Protein AF-A0A2S2N506-F1 (afdb_monomer_lite)

InterPro domains:
  IPR002117 p53 tumour suppressor family [PR00386] (11-32)
  IPR002117 p53 tumour suppressor family [PR00386] (65-86)
  IPR002117 p53 tumour suppressor family [PR00386] (88-110)
  IPR002117 p53 tumour suppressor family [PR00386] (116-138)
  IPR002117 p53 tumour suppressor family [PR00386] (175-199)
  IPR002117 p53 tumour suppressor family [PTHR11447] (3-200)
  IPR008967 p53-like transcription factor, DNA-binding domain superfamily [SSF49417] (3-139)
  IPR010991 p53, tetramerisation domain [PF07710] (166-198)
  IPR011615 p53, DNA-binding domain [PF00870] (4-140)
  IPR011615 p53, DNA-binding domain [cd08367] (2-141)
  IPR012346 p53/RUNT-type transcription factor, DNA-binding domain superfamily [G3DSA:2.60.40.720] (2-145)
  IPR036674 p53-like tetramerisation domain superfamily [G3DSA:4.10.170.10] (166-200)
  IPR036674 p53-like tetramerisation domain superfamily [SSF47719] (171-198)
  IPR057064 p53, central conserved site [PS00348] (89-101)

Secondary structure (DSSP, 8-state):
-PPPPTT-EEEEEEEESSGGGTTS-----HHHHHH---TTS-TT-SEEEES-TT-EEEE-TTT--EEEEEE--PPPTT-SS---EEEE-S-TT-TTTTTT--EEEEEEEE-TTS-EEEEEEEEE---S-HHHHHHHHHHHHHHHTS--------PPPP-------------GGGPPPP----SHHHHHHHHHHHHHHHHHHSPPPPP-----PPPP---------PPP---------

Foldseek 3Di:
DDDADAFKKKKKFKAFPDPVGRLPEFWAAPVQLVVDDPPPEHSTDQKDWPPAPQKDWDQDPVSRYTMIMDTDDDDDVPDPDDDIDIDGRHACCDPRGNNVGKMKMKIFTAHPPGHTPDIDIDTDGHDPCVVVVVVVVVVCVVVVVDDDDDDDDDDDDDDDDDDDDPPDPDDPVPDDDDDDDPDDVVVVVVVVVVVVVCVVPVDDDDPPDPPDDDDDDDDDDDDDDDDDDDDDDDDDD

Structure (mmCIF, N/CA/C/O backbone):
data_AF-A0A2S2N506-F1
#
_entry.id   AF-A0A2S2N506-F1
#
loop_
_atom_site.group_PDB
_atom_site.id
_atom_site.type_symbol
_atom_site.label_atom_id
_atom_site.label_alt_id
_atom_site.label_comp_id
_atom_site.label_asym_id
_atom_site.label_entity_id
_atom_site.label_seq_id
_atom_site.pdbx_PDB_ins_code
_atom_site.Cartn_x
_atom_site.Cartn_y
_atom_site.Cartn_z
_atom_site.occupancy
_atom_site.B_iso_or_equiv
_atom_site.auth_seq_id
_atom_site.auth_comp_id
_atom_site.auth_asym_id
_atom_site.auth_atom_id
_atom_site.pdbx_PDB_model_num
ATOM 1 N N . GLY A 1 1 ? -16.279 7.721 15.990 1.00 64.31 1 GLY A N 1
ATOM 2 C CA . GLY A 1 1 ? -16.582 6.485 15.236 1.00 64.31 1 GLY A CA 1
ATOM 3 C C . GLY A 1 1 ? -16.826 5.351 16.211 1.00 64.31 1 GLY A C 1
ATOM 4 O O . GLY A 1 1 ? -16.416 5.479 17.357 1.00 64.31 1 GLY A O 1
ATOM 5 N N . VAL A 1 2 ? -17.502 4.279 15.791 1.00 83.56 2 VAL A N 1
ATOM 6 C CA . VAL A 1 2 ? -17.678 3.079 16.630 1.00 83.56 2 VAL A CA 1
ATOM 7 C C . VAL A 1 2 ? -16.341 2.324 16.686 1.00 83.56 2 VAL A C 1
ATOM 9 O O . VAL A 1 2 ? -15.767 2.089 15.620 1.00 83.56 2 VAL A O 1
ATOM 12 N N . PRO A 1 3 ? -15.810 1.984 17.876 1.00 85.56 3 PRO A N 1
ATOM 13 C CA . PRO A 1 3 ? -14.572 1.221 17.979 1.00 85.56 3 PRO A CA 1
ATOM 14 C C . PRO A 1 3 ? -14.768 -0.203 17.433 1.00 85.56 3 PRO A C 1
ATOM 16 O O . PRO A 1 3 ? -15.857 -0.767 17.575 1.00 85.56 3 PRO A O 1
ATOM 19 N N . PRO A 1 4 ? -13.741 -0.799 16.805 1.00 91.12 4 PRO A N 1
ATOM 20 C CA . PRO A 1 4 ? -13.825 -2.176 16.341 1.00 91.12 4 PRO A CA 1
ATOM 21 C C . PRO A 1 4 ? -13.963 -3.154 17.520 1.00 91.12 4 PRO A C 1
ATOM 23 O O . PRO A 1 4 ? -13.598 -2.819 18.651 1.00 91.12 4 PRO A O 1
ATOM 26 N N . PRO A 1 5 ? -14.477 -4.372 17.271 1.00 91.50 5 PRO A N 1
ATOM 27 C CA . PRO A 1 5 ? -14.603 -5.392 18.302 1.00 91.50 5 PRO A CA 1
ATOM 28 C C . PRO A 1 5 ? -13.237 -5.752 18.918 1.00 91.50 5 PRO A C 1
ATOM 30 O O . PRO A 1 5 ? -12.214 -5.689 18.224 1.00 91.50 5 PRO A O 1
ATOM 33 N N . PRO A 1 6 ? -13.203 -6.176 20.197 1.00 90.69 6 PRO A N 1
ATOM 34 C CA . PRO A 1 6 ? -11.979 -6.642 20.841 1.00 90.69 6 PRO A CA 1
ATOM 35 C C . PRO A 1 6 ? -11.300 -7.756 20.039 1.00 90.69 6 PRO A C 1
ATOM 37 O O . PRO A 1 6 ? -11.961 -8.665 19.537 1.00 90.69 6 PRO A O 1
ATOM 40 N N . GLY A 1 7 ? -9.973 -7.690 19.927 1.00 91.06 7 GLY A N 1
ATOM 41 C CA . GLY A 1 7 ? -9.192 -8.655 19.150 1.00 91.06 7 GLY A CA 1
ATOM 42 C C . GLY A 1 7 ? -9.140 -8.381 17.644 1.00 91.06 7 GLY A C 1
ATOM 43 O O . GLY A 1 7 ? -8.686 -9.247 16.898 1.00 91.06 7 GLY A O 1
ATOM 44 N N . ALA A 1 8 ? -9.579 -7.204 17.185 1.00 94.62 8 ALA A N 1
ATOM 45 C CA . ALA A 1 8 ? -9.369 -6.780 15.806 1.00 94.62 8 ALA A CA 1
ATOM 46 C C . ALA A 1 8 ? -7.870 -6.644 15.465 1.00 94.62 8 ALA A C 1
ATOM 48 O O . ALA A 1 8 ? -7.049 -6.282 16.310 1.00 94.62 8 ALA A O 1
ATOM 49 N N . LEU A 1 9 ? -7.522 -6.920 14.209 1.00 95.81 9 LEU A N 1
ATOM 50 C CA . LEU A 1 9 ? -6.166 -6.859 13.670 1.00 95.81 9 LEU A CA 1
ATOM 51 C C . LEU A 1 9 ? -6.101 -5.874 12.499 1.00 95.81 9 LEU A C 1
ATOM 53 O O . LEU A 1 9 ? -7.016 -5.796 11.682 1.00 95.81 9 LEU A O 1
ATOM 57 N N . LEU A 1 10 ? -4.991 -5.155 12.384 1.00 96.25 10 LEU A N 1
ATOM 58 C CA . LEU A 1 10 ? -4.627 -4.376 11.207 1.00 96.25 10 LEU A CA 1
ATOM 59 C C . LEU A 1 10 ? -3.609 -5.167 10.395 1.00 96.25 10 LEU A C 1
ATOM 61 O O . LEU A 1 10 ? -2.515 -5.443 10.886 1.00 96.25 10 LEU A O 1
ATOM 65 N N . ARG A 1 11 ? -3.946 -5.513 9.152 1.00 96.69 11 ARG A N 1
ATOM 66 C CA . ARG A 1 11 ? -3.062 -6.247 8.244 1.00 96.69 11 ARG A CA 1
ATOM 67 C C . ARG A 1 11 ? -2.646 -5.388 7.062 1.00 96.69 11 ARG A C 1
ATOM 69 O O . ARG A 1 11 ? -3.475 -4.727 6.443 1.00 96.69 11 ARG A O 1
ATOM 76 N N . ALA A 1 12 ? -1.365 -5.452 6.716 1.00 97.62 12 ALA A N 1
ATOM 77 C CA . ALA A 1 12 ? -0.803 -4.853 5.516 1.00 97.62 12 ALA A CA 1
ATOM 78 C C . ALA A 1 12 ? -0.350 -5.930 4.521 1.00 97.62 12 ALA A C 1
ATOM 80 O O . ALA A 1 12 ? 0.363 -6.872 4.882 1.00 97.62 12 ALA A O 1
ATOM 81 N N . VAL A 1 13 ? -0.740 -5.766 3.255 1.00 97.06 13 VAL A N 1
ATOM 82 C CA . VAL A 1 13 ? -0.360 -6.639 2.133 1.00 97.06 13 VAL A CA 1
ATOM 83 C C . VAL A 1 13 ? 0.095 -5.788 0.951 1.00 97.06 13 VAL A C 1
ATOM 85 O O . VAL A 1 13 ? -0.590 -4.840 0.572 1.00 97.06 13 VAL A O 1
ATOM 88 N N . ALA A 1 14 ? 1.222 -6.142 0.333 1.00 97.06 14 ALA A N 1
ATOM 89 C CA . ALA A 1 14 ? 1.679 -5.521 -0.910 1.00 97.06 14 ALA A CA 1
ATOM 90 C C . ALA A 1 14 ? 1.208 -6.320 -2.134 1.00 97.06 14 ALA A C 1
ATOM 92 O O . ALA A 1 14 ? 1.349 -7.544 -2.186 1.00 97.06 14 ALA A O 1
ATOM 93 N N . VAL A 1 15 ? 0.703 -5.622 -3.149 1.00 96.81 15 VAL A N 1
ATOM 94 C CA . VAL A 1 15 ? 0.332 -6.193 -4.454 1.00 96.81 15 VAL A CA 1
ATOM 95 C C . VAL A 1 15 ? 0.847 -5.307 -5.583 1.00 96.81 15 VAL A C 1
ATOM 97 O O . VAL A 1 15 ? 0.966 -4.097 -5.412 1.00 96.81 15 VAL A O 1
ATOM 100 N N . TYR A 1 16 ? 1.144 -5.866 -6.754 1.00 97.44 16 TYR A N 1
ATOM 101 C CA . TYR A 1 16 ? 1.469 -5.036 -7.915 1.00 97.44 16 TYR A CA 1
ATOM 102 C C . TYR A 1 16 ? 0.224 -4.309 -8.433 1.00 97.44 16 TYR A C 1
ATOM 104 O O . TYR A 1 16 ? -0.861 -4.881 -8.507 1.00 97.44 16 TYR A O 1
ATOM 112 N N . LYS A 1 17 ? 0.390 -3.037 -8.811 1.00 96.00 17 LYS A N 1
ATOM 113 C CA . LYS A 1 17 ? -0.702 -2.176 -9.295 1.00 96.00 17 LYS A CA 1
ATOM 114 C C . LYS A 1 17 ? -1.196 -2.580 -10.686 1.00 96.00 17 LYS A C 1
ATOM 116 O O . LYS A 1 17 ? -2.377 -2.448 -10.987 1.00 96.00 17 LYS A O 1
ATOM 121 N N . LYS A 1 18 ? -0.289 -3.028 -11.558 1.00 94.31 18 LYS A N 1
ATOM 122 C CA . LYS A 1 18 ? -0.627 -3.406 -12.936 1.00 94.31 18 LYS A CA 1
ATOM 123 C C . LYS A 1 18 ? -1.249 -4.802 -12.982 1.00 94.31 18 LYS A C 1
ATOM 125 O O . LYS A 1 18 ? -0.700 -5.728 -12.392 1.00 94.31 18 LYS A O 1
ATOM 130 N N . ALA A 1 19 ? -2.328 -4.955 -13.753 1.00 92.81 19 ALA A N 1
ATOM 131 C CA . ALA A 1 19 ? -3.069 -6.213 -13.877 1.00 92.81 19 ALA A CA 1
ATOM 132 C C . ALA A 1 19 ? -2.197 -7.392 -14.353 1.00 92.81 19 ALA A C 1
ATOM 134 O O . ALA A 1 19 ? -2.320 -8.488 -13.822 1.00 92.81 19 ALA A O 1
ATOM 135 N N . GLU A 1 20 ? -1.258 -7.142 -15.270 1.00 94.94 20 GLU A N 1
ATOM 136 C CA . GLU A 1 20 ? -0.271 -8.123 -15.762 1.00 94.94 20 GLU A CA 1
ATOM 137 C C . GLU A 1 20 ? 0.549 -8.798 -14.649 1.00 94.94 20 GLU A C 1
ATOM 139 O O . GLU A 1 20 ? 0.939 -9.949 -14.792 1.00 94.94 20 GLU A O 1
ATOM 144 N N . HIS A 1 21 ? 0.770 -8.115 -13.523 1.00 92.62 21 HIS A N 1
ATOM 145 C CA . HIS A 1 21 ? 1.607 -8.606 -12.427 1.00 92.62 21 HIS A CA 1
ATOM 146 C C . HIS A 1 21 ? 0.813 -8.883 -11.145 1.00 92.62 21 HIS A C 1
ATOM 148 O O . HIS A 1 21 ? 1.397 -9.253 -10.133 1.00 92.62 21 HIS A O 1
ATOM 154 N N . VAL A 1 22 ? -0.511 -8.692 -11.134 1.00 90.81 22 VAL A N 1
ATOM 155 C CA . VAL A 1 22 ? -1.301 -8.734 -9.889 1.00 90.81 22 VAL A CA 1
ATOM 156 C C . VAL A 1 22 ? -1.275 -10.112 -9.219 1.00 90.81 22 VAL A C 1
ATOM 158 O O . VAL A 1 22 ? -1.334 -10.204 -7.991 1.00 90.81 22 VAL A O 1
ATOM 161 N N . ALA A 1 23 ? -1.157 -11.183 -10.009 1.00 91.00 23 ALA A N 1
ATOM 162 C CA . ALA A 1 23 ? -1.055 -12.557 -9.524 1.00 91.00 23 ALA A CA 1
ATOM 163 C C . ALA A 1 23 ? 0.307 -12.859 -8.875 1.00 91.00 23 ALA A C 1
ATOM 165 O O . ALA A 1 23 ? 0.400 -13.764 -8.050 1.00 91.00 23 ALA A O 1
ATOM 166 N N . GLU A 1 24 ? 1.349 -12.093 -9.203 1.00 94.00 24 GLU A N 1
ATOM 167 C CA . GLU A 1 24 ? 2.675 -12.291 -8.633 1.00 94.00 24 GLU A CA 1
ATOM 168 C C . GLU A 1 24 ? 2.746 -11.817 -7.177 1.00 94.00 24 GLU A C 1
ATOM 170 O O . GLU A 1 24 ? 2.121 -10.831 -6.761 1.00 94.00 24 GLU A O 1
ATOM 175 N N . VAL A 1 25 ? 3.565 -12.517 -6.392 1.00 94.75 25 VAL A N 1
ATOM 176 C CA . VAL A 1 25 ? 3.850 -12.152 -5.006 1.00 94.75 25 VAL A CA 1
ATOM 177 C C . VAL A 1 25 ? 4.912 -11.057 -4.980 1.00 94.75 25 VAL A C 1
ATOM 179 O O . VAL A 1 25 ? 5.973 -11.174 -5.596 1.00 94.75 25 VAL A O 1
ATOM 182 N N . VAL A 1 26 ? 4.650 -9.992 -4.226 1.00 96.00 26 VAL A N 1
ATOM 183 C CA . VAL A 1 26 ? 5.635 -8.936 -3.991 1.00 96.00 26 VAL A CA 1
ATOM 184 C C . VAL A 1 26 ? 6.650 -9.425 -2.958 1.00 96.00 26 VAL A C 1
ATOM 186 O O . VAL A 1 26 ? 6.311 -9.634 -1.793 1.00 96.00 26 VAL A O 1
ATOM 189 N N . ARG A 1 27 ? 7.905 -9.591 -3.383 1.00 93.94 27 ARG A N 1
ATOM 190 C CA . ARG A 1 27 ? 9.018 -10.056 -2.543 1.00 93.94 27 ARG A CA 1
ATOM 191 C C . ARG A 1 27 ? 10.199 -9.093 -2.596 1.00 93.94 27 ARG A C 1
ATOM 193 O O . ARG A 1 27 ? 10.314 -8.269 -3.510 1.00 93.94 27 ARG A O 1
ATOM 200 N N . ARG A 1 28 ? 11.086 -9.198 -1.605 1.00 94.88 28 ARG A N 1
ATOM 201 C CA . ARG A 1 28 ? 12.397 -8.531 -1.646 1.00 94.88 28 ARG A CA 1
ATOM 202 C C . ARG A 1 28 ? 13.253 -9.154 -2.751 1.00 94.88 28 ARG A C 1
ATOM 204 O O . ARG A 1 28 ? 13.024 -10.285 -3.161 1.00 94.88 28 ARG A O 1
ATOM 211 N N . CYS A 1 29 ? 14.222 -8.400 -3.266 1.00 94.88 29 CYS A N 1
ATOM 212 C CA . CYS A 1 29 ? 15.171 -8.963 -4.220 1.00 94.88 29 CYS A CA 1
ATOM 213 C C . CYS A 1 29 ? 16.116 -9.963 -3.524 1.00 94.88 29 CYS A C 1
ATOM 215 O O . CYS A 1 29 ? 16.435 -9.764 -2.346 1.00 94.88 29 CYS A O 1
ATOM 217 N N . PRO A 1 30 ? 16.667 -10.952 -4.254 1.00 93.50 30 PRO A N 1
ATOM 218 C CA . PRO A 1 30 ? 17.572 -11.953 -3.683 1.00 93.50 30 PRO A CA 1
ATOM 219 C C . PRO A 1 30 ? 18.793 -11.359 -2.969 1.00 93.50 30 PRO A C 1
ATOM 221 O O . PRO A 1 30 ? 19.351 -11.965 -2.060 1.00 93.50 30 PRO A O 1
ATOM 224 N N . HIS A 1 31 ? 19.236 -10.167 -3.380 1.00 92.69 31 HIS A N 1
ATOM 225 C CA . HIS A 1 31 ? 20.346 -9.473 -2.731 1.00 92.69 31 HIS A CA 1
ATOM 226 C C . HIS A 1 31 ? 19.988 -9.010 -1.310 1.00 92.69 31 HIS A C 1
ATOM 228 O O . HIS A 1 31 ? 20.711 -9.318 -0.370 1.00 92.69 31 HIS A O 1
ATOM 234 N N . HIS A 1 32 ? 18.857 -8.321 -1.138 1.00 91.50 32 HIS A N 1
ATOM 235 C CA . HIS A 1 32 ? 18.415 -7.840 0.174 1.00 91.50 32 HIS A CA 1
ATOM 236 C C . HIS A 1 32 ? 17.863 -8.958 1.063 1.00 91.50 32 HIS A C 1
ATOM 238 O O . HIS A 1 32 ? 17.994 -8.884 2.282 1.00 91.50 32 HIS A O 1
ATOM 244 N N . GLU A 1 33 ? 17.265 -9.990 0.470 1.00 90.75 33 GLU A N 1
ATOM 245 C CA . GLU A 1 33 ? 16.780 -11.168 1.191 1.00 90.75 33 GLU A CA 1
ATOM 246 C C . GLU A 1 33 ? 17.923 -11.913 1.889 1.00 90.75 33 GLU A C 1
ATOM 248 O O . GLU A 1 33 ? 17.822 -12.223 3.070 1.00 90.75 33 GLU A O 1
ATOM 253 N N . ARG A 1 34 ? 19.059 -12.102 1.206 1.00 87.62 34 ARG A N 1
ATOM 254 C CA . ARG A 1 34 ? 20.248 -12.748 1.788 1.00 87.62 34 ARG A CA 1
ATOM 255 C C . ARG A 1 34 ? 20.985 -11.901 2.829 1.00 87.62 34 ARG A C 1
ATOM 257 O O . ARG A 1 34 ? 21.798 -12.439 3.567 1.00 87.62 34 ARG A O 1
ATOM 264 N N . CYS A 1 35 ? 20.743 -10.592 2.862 1.00 75.56 35 CYS A N 1
ATOM 265 C CA . CYS A 1 35 ? 21.530 -9.654 3.662 1.00 75.56 35 CYS A CA 1
ATOM 266 C C . CYS A 1 35 ? 20.950 -9.374 5.060 1.00 75.56 35 CYS A C 1
ATOM 268 O O . CYS A 1 35 ? 21.641 -8.759 5.864 1.00 75.56 35 CYS A O 1
ATOM 270 N N . GLY A 1 36 ? 19.698 -9.749 5.361 1.00 61.94 36 GLY A N 1
ATOM 271 C CA . GLY A 1 36 ? 19.023 -9.208 6.549 1.00 61.94 36 GLY A CA 1
ATOM 272 C C . GLY A 1 36 ? 18.053 -10.149 7.249 1.00 61.94 36 GLY A C 1
ATOM 273 O O . GLY A 1 36 ? 16.902 -10.286 6.823 1.00 61.94 36 GLY A O 1
ATOM 274 N N . THR A 1 37 ? 18.494 -10.674 8.390 1.00 59.91 37 THR A N 1
ATOM 275 C CA . THR A 1 37 ? 17.651 -11.140 9.499 1.00 59.91 37 THR A CA 1
ATOM 276 C C . THR A 1 37 ? 17.726 -10.115 10.631 1.00 59.91 37 THR A C 1
ATOM 278 O O . THR A 1 37 ? 18.493 -10.280 11.576 1.00 59.91 37 THR A O 1
ATOM 281 N N . ASP A 1 38 ? 16.950 -9.036 10.528 1.00 60.47 38 ASP A N 1
ATOM 282 C CA . ASP A 1 38 ? 16.837 -8.052 11.612 1.00 60.47 38 ASP A CA 1
ATOM 283 C C . ASP A 1 38 ? 15.620 -8.416 12.469 1.00 60.47 38 ASP A C 1
ATOM 285 O O . ASP A 1 38 ? 14.484 -8.026 12.185 1.00 60.47 38 ASP A O 1
ATOM 289 N N . GLY A 1 39 ? 15.858 -9.228 13.498 1.00 68.81 39 GLY A N 1
ATOM 290 C CA . GLY A 1 39 ? 14.852 -9.590 14.496 1.00 68.81 39 GLY A CA 1
ATOM 291 C C . GLY A 1 39 ? 13.810 -10.610 14.023 1.00 68.81 39 GLY A C 1
ATOM 292 O O . GLY A 1 39 ? 14.116 -11.547 13.291 1.00 68.81 39 GLY A O 1
ATOM 293 N N . ASN A 1 40 ? 12.566 -10.437 14.484 1.00 74.69 40 ASN A N 1
ATOM 294 C 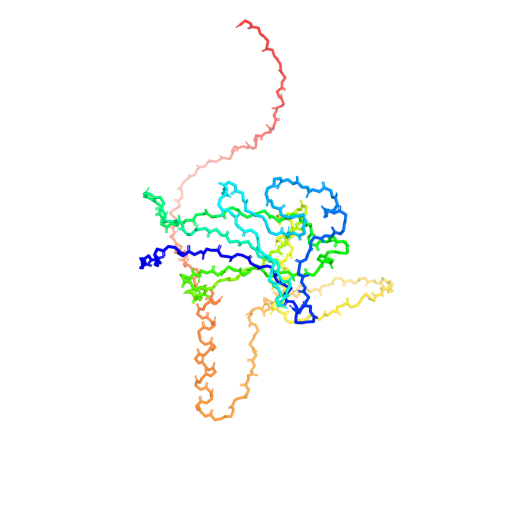CA . ASN A 1 40 ? 11.462 -11.400 14.328 1.00 74.69 40 ASN A CA 1
ATOM 295 C C . ASN A 1 40 ? 10.796 -11.390 12.932 1.00 74.69 40 ASN A C 1
ATOM 297 O O . ASN A 1 40 ? 9.843 -12.126 12.685 1.00 74.69 40 ASN A O 1
ATOM 301 N N . ALA A 1 41 ? 11.244 -10.522 12.021 1.00 85.69 41 ALA A N 1
ATOM 302 C CA . ALA A 1 41 ? 10.645 -10.361 10.700 1.00 85.69 41 ALA A CA 1
ATOM 303 C C . ALA A 1 41 ? 11.335 -11.266 9.664 1.00 85.69 41 ALA A C 1
ATOM 305 O O . ALA A 1 41 ? 12.545 -11.119 9.454 1.00 85.69 41 ALA A O 1
ATOM 306 N N . PRO A 1 42 ? 10.605 -12.138 8.941 1.00 89.62 42 PRO A N 1
ATOM 307 C CA . PRO A 1 42 ? 11.221 -13.002 7.945 1.00 89.62 42 PRO A CA 1
ATOM 308 C C . PRO A 1 42 ? 11.893 -12.193 6.828 1.00 89.62 42 PRO A C 1
ATOM 310 O O . PRO A 1 42 ? 11.405 -11.144 6.386 1.00 89.62 42 PRO A O 1
ATOM 313 N N . ALA A 1 43 ? 13.025 -12.697 6.339 1.00 90.25 43 ALA A N 1
ATOM 314 C CA . ALA A 1 43 ? 13.866 -11.991 5.377 1.00 90.25 43 ALA A CA 1
ATOM 315 C C . ALA A 1 43 ? 13.184 -11.750 4.017 1.00 90.25 43 ALA A C 1
ATOM 317 O O . ALA A 1 43 ? 13.600 -10.856 3.288 1.00 90.25 43 ALA A O 1
ATOM 318 N N . GLN A 1 44 ? 12.122 -12.483 3.685 1.00 90.94 44 GLN A N 1
ATOM 319 C CA . GLN A 1 44 ? 11.391 -12.368 2.418 1.00 90.94 44 GLN A CA 1
ATOM 320 C C . GLN A 1 44 ? 10.301 -11.275 2.403 1.00 90.94 44 GLN A C 1
ATOM 322 O O . GLN A 1 44 ? 9.843 -10.861 1.330 1.00 90.94 44 GLN A O 1
ATOM 327 N N . HIS A 1 45 ? 9.875 -10.777 3.571 1.00 94.12 45 HIS A N 1
ATOM 328 C CA . HIS A 1 45 ? 8.780 -9.806 3.677 1.00 94.12 45 HIS A CA 1
ATOM 329 C C . HIS A 1 45 ? 9.236 -8.404 3.277 1.00 94.12 45 HIS A C 1
ATOM 331 O O . HIS A 1 45 ? 10.185 -7.864 3.842 1.00 94.12 45 HIS A O 1
ATOM 337 N N . LEU A 1 46 ? 8.529 -7.786 2.324 1.00 95.44 46 LEU A N 1
ATOM 338 C CA . LEU A 1 46 ? 8.795 -6.405 1.917 1.00 95.44 46 LEU A CA 1
ATOM 339 C C . LEU A 1 46 ? 8.406 -5.397 3.005 1.00 95.44 46 LEU A C 1
ATOM 341 O O . LEU A 1 46 ? 9.162 -4.459 3.246 1.00 95.44 46 LEU A O 1
ATOM 345 N N . ILE A 1 47 ? 7.226 -5.573 3.604 1.00 95.81 47 ILE A N 1
ATOM 346 C CA . ILE A 1 47 ? 6.664 -4.668 4.609 1.00 95.81 47 ILE A CA 1
ATOM 347 C C . ILE A 1 47 ? 7.008 -5.210 5.995 1.00 95.81 47 ILE A C 1
ATOM 349 O O . ILE A 1 47 ? 6.700 -6.363 6.302 1.00 95.81 47 ILE A O 1
ATOM 353 N N . ARG A 1 48 ? 7.616 -4.366 6.825 1.00 94.56 48 ARG A N 1
ATOM 354 C CA . ARG A 1 48 ? 7.865 -4.598 8.249 1.00 94.56 48 ARG A CA 1
ATOM 355 C C . ARG A 1 48 ? 7.139 -3.559 9.086 1.00 94.56 48 ARG A C 1
ATOM 357 O O . ARG A 1 48 ? 6.831 -2.479 8.590 1.00 94.56 48 ARG A O 1
ATOM 364 N N . VAL A 1 49 ? 6.874 -3.894 10.341 1.00 94.69 49 VAL A N 1
ATOM 365 C CA . VAL A 1 49 ? 6.333 -2.954 11.327 1.00 94.69 49 VAL A CA 1
ATOM 366 C C . VAL A 1 49 ? 7.429 -2.590 12.318 1.00 94.69 49 VAL A C 1
ATOM 368 O O . VAL A 1 49 ? 8.150 -3.468 12.793 1.00 94.69 49 VAL A O 1
ATOM 371 N N . GLU A 1 50 ? 7.558 -1.299 12.602 1.00 92.12 50 GLU A N 1
ATOM 372 C CA . GLU A 1 50 ? 8.515 -0.748 13.560 1.00 92.12 50 GLU A CA 1
ATOM 373 C C . GLU A 1 50 ? 7.840 -0.445 14.898 1.00 92.12 50 GLU A C 1
ATOM 375 O O . GLU A 1 50 ? 6.687 -0.023 14.940 1.00 92.12 50 GLU A O 1
ATOM 380 N N . GLY A 1 51 ? 8.559 -0.673 16.001 1.00 87.81 51 GLY A N 1
ATOM 381 C CA . GLY A 1 51 ? 8.101 -0.296 17.340 1.00 87.81 51 GLY A CA 1
ATOM 382 C C . GLY A 1 51 ? 6.970 -1.152 17.918 1.00 87.81 51 GLY A C 1
ATOM 383 O O . GLY A 1 51 ? 6.516 -0.859 19.017 1.00 87.81 51 GLY A O 1
ATOM 384 N N . ASN A 1 52 ? 6.533 -2.218 17.234 1.00 90.00 52 ASN A N 1
ATOM 385 C CA . ASN A 1 52 ? 5.488 -3.114 17.734 1.00 90.00 52 ASN A CA 1
ATOM 386 C C . ASN A 1 52 ? 5.973 -4.582 17.807 1.00 90.00 52 ASN A C 1
ATOM 388 O O . ASN A 1 52 ? 6.061 -5.252 16.773 1.00 90.00 52 ASN A O 1
ATOM 392 N N . PRO A 1 53 ? 6.260 -5.119 19.011 1.00 88.38 53 PRO A N 1
ATOM 393 C CA . PRO A 1 53 ? 6.718 -6.499 19.180 1.00 88.38 53 PRO A CA 1
ATOM 394 C C . PRO A 1 53 ? 5.616 -7.540 18.932 1.00 88.38 53 PRO A C 1
ATOM 396 O O . PRO A 1 53 ? 5.917 -8.714 18.734 1.00 88.38 53 PRO A O 1
ATOM 399 N N . GLN A 1 54 ? 4.342 -7.135 18.915 1.00 91.75 54 GLN A N 1
ATOM 400 C CA . GLN A 1 54 ? 3.208 -8.014 18.624 1.00 91.75 54 GLN A CA 1
ATOM 401 C C . GLN A 1 54 ? 2.951 -8.174 17.118 1.00 91.75 54 GLN A C 1
ATOM 403 O O . GLN A 1 54 ? 1.965 -8.806 16.733 1.00 91.75 54 GLN A O 1
ATOM 408 N N . ALA A 1 55 ? 3.822 -7.629 16.262 1.00 94.19 55 ALA A N 1
ATOM 409 C CA . ALA A 1 55 ? 3.742 -7.812 14.821 1.00 94.19 55 ALA A CA 1
ATOM 410 C C . ALA A 1 55 ? 3.911 -9.286 14.429 1.00 94.19 55 ALA A C 1
ATOM 412 O O . ALA A 1 55 ? 4.924 -9.929 14.716 1.00 94.19 55 ALA A O 1
ATOM 413 N N . ARG A 1 56 ? 2.903 -9.812 13.732 1.00 94.12 56 ARG A N 1
ATOM 414 C CA . ARG A 1 56 ? 2.843 -11.188 13.238 1.00 94.12 56 ARG A CA 1
ATOM 415 C C . ARG A 1 56 ? 3.023 -11.187 11.731 1.00 94.12 56 ARG A C 1
ATOM 417 O O . ARG A 1 56 ? 2.193 -10.655 10.996 1.00 94.12 56 ARG A O 1
ATOM 424 N N . TYR A 1 57 ? 4.109 -11.793 11.281 1.00 94.81 57 TYR A N 1
ATOM 425 C CA . TYR A 1 57 ? 4.396 -11.997 9.868 1.00 94.81 57 TYR A CA 1
ATOM 426 C C . TYR A 1 57 ? 3.785 -13.324 9.425 1.00 94.81 57 TYR A C 1
ATOM 428 O O . TYR A 1 57 ? 3.972 -14.338 10.093 1.00 94.81 57 TYR A O 1
ATOM 436 N N . GLN A 1 58 ? 3.024 -13.308 8.333 1.00 93.31 58 GLN A N 1
ATOM 437 C CA . GLN A 1 58 ? 2.330 -14.489 7.828 1.00 93.31 58 GLN A CA 1
ATOM 438 C C . GLN A 1 58 ? 2.508 -14.627 6.320 1.00 93.31 58 GLN A C 1
ATOM 440 O O . GLN A 1 58 ? 2.265 -13.673 5.571 1.00 93.31 58 GLN A O 1
ATOM 445 N N . ASP A 1 59 ? 2.843 -15.845 5.908 1.00 93.62 59 ASP A N 1
ATOM 446 C CA . ASP A 1 59 ? 2.815 -16.298 4.526 1.00 93.62 59 ASP A CA 1
ATOM 447 C C . ASP A 1 59 ? 1.549 -17.119 4.308 1.00 93.62 59 ASP A C 1
ATOM 449 O O . ASP A 1 59 ? 1.344 -18.153 4.941 1.00 93.62 59 ASP A O 1
ATOM 453 N N . ASP A 1 60 ? 0.666 -16.641 3.438 1.00 91.88 60 ASP A N 1
ATOM 454 C CA . ASP A 1 60 ? -0.560 -17.365 3.115 1.00 91.88 60 ASP A CA 1
ATOM 455 C C . ASP A 1 60 ? -0.221 -18.652 2.349 1.00 91.88 60 ASP A C 1
ATOM 457 O O . ASP A 1 60 ? 0.423 -18.617 1.300 1.00 91.88 60 ASP A O 1
ATOM 461 N N . GLU A 1 61 ? -0.659 -19.807 2.843 1.00 89.69 61 GLU A N 1
ATOM 462 C CA . GLU A 1 61 ? -0.372 -21.094 2.210 1.00 89.69 61 GLU A CA 1
ATOM 463 C C . GLU A 1 61 ? -0.993 -21.224 0.817 1.00 89.69 61 GLU A C 1
ATOM 465 O O . GLU A 1 61 ? -0.398 -21.872 -0.049 1.00 89.69 61 GLU A O 1
ATOM 470 N N . THR A 1 62 ? -2.140 -20.579 0.590 1.00 89.50 62 THR A N 1
ATOM 471 C CA . THR A 1 62 ? -2.897 -20.659 -0.664 1.00 89.50 62 THR A CA 1
ATOM 472 C C . THR A 1 62 ? -2.393 -19.651 -1.690 1.00 89.50 62 THR A C 1
ATOM 474 O O . THR A 1 62 ? -2.038 -20.020 -2.807 1.00 89.50 62 THR A O 1
ATOM 477 N N . THR A 1 63 ? -2.301 -18.374 -1.311 1.00 89.69 63 THR A N 1
ATOM 478 C CA . THR A 1 63 ? -1.910 -17.300 -2.238 1.00 89.69 63 THR A CA 1
ATOM 479 C C . THR A 1 63 ? -0.407 -17.037 -2.270 1.00 89.69 63 THR A C 1
ATOM 481 O O . THR A 1 63 ? 0.068 -16.290 -3.127 1.00 89.69 63 THR A O 1
ATOM 484 N N . LYS A 1 64 ? 0.353 -17.615 -1.328 1.00 93.19 64 LYS A N 1
ATOM 485 C CA . LYS A 1 64 ? 1.786 -17.358 -1.101 1.00 93.19 64 LYS A CA 1
ATOM 486 C C . LYS A 1 64 ? 2.113 -15.886 -0.851 1.00 93.19 64 LYS A C 1
ATOM 488 O O . LYS A 1 64 ? 3.276 -15.495 -0.952 1.00 93.19 64 LYS A O 1
ATOM 493 N N . ARG A 1 65 ? 1.105 -15.057 -0.550 1.00 94.69 65 ARG A N 1
ATOM 494 C CA . ARG A 1 65 ? 1.284 -13.629 -0.298 1.00 94.69 65 ARG A CA 1
ATOM 495 C C . ARG A 1 65 ? 1.832 -13.408 1.098 1.00 94.69 65 ARG A C 1
ATOM 497 O O . ARG A 1 65 ? 1.380 -14.014 2.064 1.00 94.69 65 ARG A O 1
ATOM 504 N N . HIS A 1 66 ? 2.777 -12.484 1.173 1.00 95.50 66 HIS A N 1
ATOM 505 C CA . HIS A 1 66 ? 3.365 -12.060 2.428 1.00 95.50 66 HIS A CA 1
ATOM 506 C C . HIS A 1 66 ? 2.488 -10.963 3.031 1.00 95.50 66 HIS A C 1
ATOM 508 O O . HIS A 1 66 ? 2.112 -10.001 2.350 1.00 95.50 66 HIS A O 1
ATOM 514 N N . SER A 1 67 ? 2.183 -11.094 4.313 1.00 96.06 67 SER A N 1
ATOM 515 C CA . SER A 1 67 ? 1.424 -10.107 5.069 1.00 96.06 67 SER A CA 1
ATOM 516 C C . SER A 1 67 ? 2.044 -9.877 6.440 1.00 96.06 67 SER A C 1
ATOM 518 O O . SER A 1 67 ? 2.768 -10.725 6.965 1.00 96.06 67 SER A O 1
ATOM 520 N N . VAL A 1 68 ? 1.775 -8.710 7.011 1.00 96.00 68 VAL A N 1
ATOM 521 C CA . VAL A 1 68 ? 2.091 -8.407 8.407 1.00 96.00 68 VAL A CA 1
ATOM 522 C C . VAL A 1 68 ? 0.824 -7.918 9.086 1.00 96.00 68 VAL A C 1
ATOM 524 O O . VAL A 1 68 ? 0.112 -7.090 8.520 1.00 96.00 68 VAL A O 1
ATOM 527 N N . ALA A 1 69 ? 0.526 -8.461 10.260 1.00 95.62 69 ALA A N 1
ATOM 528 C CA . ALA A 1 69 ? -0.633 -8.101 11.059 1.00 95.62 69 ALA A CA 1
ATOM 529 C C . ALA A 1 69 ? -0.201 -7.614 12.443 1.00 95.62 69 ALA A C 1
ATOM 531 O O . ALA A 1 69 ? 0.669 -8.216 13.073 1.00 95.62 69 ALA A O 1
ATOM 532 N N . VAL A 1 70 ? -0.832 -6.548 12.925 1.00 95.75 70 VAL A N 1
ATOM 533 C CA . VAL A 1 70 ? -0.685 -6.049 14.296 1.00 95.75 70 VAL A CA 1
ATOM 534 C C . VAL A 1 70 ? -2.045 -5.985 14.981 1.00 95.75 70 VAL A C 1
ATOM 536 O O . VAL A 1 70 ? -3.049 -5.752 14.304 1.00 95.75 70 VAL A O 1
ATOM 539 N N . PRO A 1 71 ? -2.116 -6.187 16.304 1.00 95.12 71 PRO A N 1
ATOM 540 C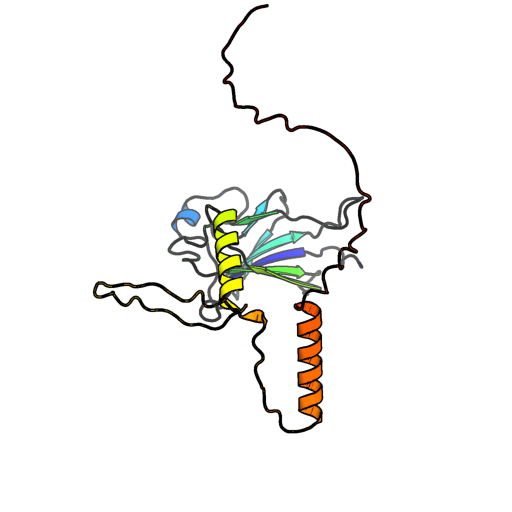 CA . PRO A 1 71 ? -3.323 -5.896 17.063 1.00 95.12 71 PRO A CA 1
ATOM 541 C C . PRO A 1 71 ? -3.768 -4.446 16.866 1.00 95.12 71 PRO A C 1
ATOM 543 O O . PRO A 1 71 ? -2.943 -3.535 16.815 1.00 95.12 71 PRO A O 1
ATOM 546 N N . TYR A 1 72 ? -5.075 -4.232 16.726 1.00 93.81 72 TYR A N 1
ATOM 547 C CA . TYR A 1 72 ? -5.634 -2.888 16.754 1.00 93.81 72 TYR A CA 1
ATOM 548 C C . TYR A 1 72 ? -5.568 -2.340 18.182 1.00 93.81 72 TYR A C 1
ATOM 550 O O . TYR A 1 72 ? -6.122 -2.937 19.107 1.00 93.81 72 TYR A O 1
ATOM 558 N N . GLU A 1 73 ? -4.952 -1.173 18.330 1.00 92.25 73 GLU A N 1
ATOM 559 C CA . GLU A 1 73 ? -4.917 -0.416 19.578 1.00 92.25 73 GLU A CA 1
ATOM 560 C C . GLU A 1 73 ? -5.772 0.852 19.425 1.00 92.25 73 GLU A C 1
ATOM 562 O O . GLU A 1 73 ? -5.661 1.546 18.406 1.00 92.25 73 GLU A O 1
ATOM 567 N N . PRO A 1 74 ? -6.662 1.164 20.386 1.00 90.50 74 PRO A N 1
ATOM 568 C CA . PRO A 1 74 ? -7.398 2.422 20.378 1.00 90.50 74 PRO A CA 1
ATOM 569 C C . PRO A 1 74 ? -6.454 3.637 20.386 1.00 90.50 74 PRO A C 1
ATOM 571 O O . PRO A 1 74 ? -5.358 3.540 20.937 1.00 90.50 74 PRO A O 1
ATOM 574 N N . PRO A 1 75 ? -6.874 4.785 19.823 1.00 92.25 75 PRO A N 1
ATOM 575 C CA . PRO A 1 75 ? -6.095 6.015 19.898 1.00 92.25 75 PRO A CA 1
ATOM 576 C C . PRO A 1 75 ? -5.786 6.403 21.346 1.00 92.25 75 PRO A C 1
ATOM 578 O O . PRO A 1 75 ? -6.622 6.230 22.238 1.00 92.25 75 PRO A O 1
ATOM 581 N N . GLU A 1 76 ? -4.601 6.966 21.566 1.00 90.38 76 GLU A N 1
ATOM 582 C CA . GLU A 1 76 ? -4.228 7.541 22.858 1.00 90.38 76 GLU A CA 1
ATOM 583 C C . GLU A 1 76 ? -5.162 8.698 23.244 1.00 90.38 76 GLU A C 1
ATOM 585 O O . GLU A 1 76 ? -5.769 9.352 22.391 1.00 90.38 76 GLU A O 1
ATOM 590 N N . VAL A 1 77 ? -5.276 8.976 24.545 1.00 91.25 77 VAL A N 1
ATOM 591 C CA . VAL A 1 77 ? -6.131 10.060 25.048 1.00 91.25 77 VAL A CA 1
ATOM 592 C C . VAL A 1 77 ? -5.679 11.395 24.451 1.00 91.25 77 VAL A C 1
ATOM 594 O O . VAL A 1 77 ? -4.535 11.804 24.618 1.00 91.25 77 VAL A O 1
ATOM 597 N N . GLY A 1 78 ? -6.594 12.084 23.767 1.00 90.75 78 GLY A N 1
ATOM 598 C CA . GLY A 1 78 ? -6.304 13.339 23.068 1.00 90.75 78 GLY A CA 1
ATOM 599 C C . GLY A 1 78 ? -5.884 13.173 21.603 1.00 90.75 78 GLY A C 1
ATOM 600 O O . GLY A 1 78 ? -5.746 14.178 20.911 1.00 90.75 78 GLY A O 1
ATOM 601 N N . SER A 1 79 ? -5.740 11.939 21.109 1.00 91.50 79 SER A N 1
ATOM 602 C CA . SER A 1 79 ? -5.583 11.637 19.685 1.00 91.50 79 SER A CA 1
ATOM 603 C C . SER A 1 79 ? -6.899 11.160 19.070 1.00 91.50 79 SER A C 1
ATOM 605 O O . SER A 1 79 ? -7.679 10.435 19.687 1.00 91.50 79 SER A O 1
ATOM 607 N N . GLU A 1 80 ? -7.131 11.526 17.812 1.00 90.88 80 GLU A N 1
ATOM 608 C CA . GLU A 1 80 ? -8.258 11.024 17.018 1.00 90.88 80 GLU A CA 1
ATOM 609 C C . GLU A 1 80 ? -7.892 9.777 16.194 1.00 90.88 80 GLU A C 1
ATOM 611 O O . GLU A 1 80 ? -8.769 9.148 15.596 1.00 90.88 80 GLU A O 1
ATOM 616 N N . CYS A 1 81 ? -6.607 9.406 16.136 1.00 90.06 81 CYS A N 1
ATOM 617 C CA . CYS A 1 81 ? -6.120 8.305 15.309 1.00 90.06 81 CYS A CA 1
ATOM 618 C C . CYS A 1 81 ? -5.020 7.469 15.980 1.00 90.06 81 CYS A C 1
ATOM 620 O O . CYS A 1 81 ? -4.248 7.946 16.814 1.00 90.06 81 CYS A O 1
ATOM 622 N N . THR A 1 82 ? -4.942 6.203 15.567 1.00 91.44 82 THR A N 1
ATOM 623 C CA . THR A 1 82 ? -3.855 5.279 15.913 1.00 91.44 82 THR A CA 1
ATOM 624 C C . THR A 1 82 ? -2.827 5.277 14.787 1.00 91.44 82 THR A C 1
ATOM 626 O O . THR A 1 82 ? -3.192 5.190 13.612 1.00 91.44 82 THR A O 1
ATOM 629 N N . THR A 1 83 ? -1.541 5.338 15.134 1.00 93.00 83 THR A N 1
ATOM 630 C CA . THR A 1 83 ? -0.442 5.335 14.161 1.00 93.00 83 THR A CA 1
ATOM 631 C C . THR A 1 83 ? 0.269 3.987 14.163 1.00 93.00 83 THR A C 1
ATOM 633 O O . THR A 1 83 ? 0.659 3.490 15.212 1.00 93.00 83 THR A O 1
ATOM 636 N N . VAL A 1 84 ? 0.477 3.413 12.977 1.00 94.62 84 VAL A N 1
ATOM 637 C CA . VAL A 1 84 ? 1.301 2.212 12.782 1.00 94.62 84 VAL A CA 1
ATOM 638 C C . VAL A 1 84 ? 2.441 2.561 11.836 1.00 94.62 84 VAL A C 1
ATOM 640 O O . VAL A 1 84 ? 2.205 3.064 10.735 1.00 94.62 84 VAL A O 1
ATOM 643 N N . LEU A 1 85 ? 3.674 2.302 12.267 1.00 95.25 85 LEU A N 1
ATOM 644 C CA . LEU A 1 85 ? 4.881 2.622 11.511 1.00 95.25 85 LEU A CA 1
ATOM 645 C C . LEU A 1 85 ? 5.282 1.435 10.633 1.00 95.25 85 LEU A C 1
ATOM 647 O O . LEU A 1 85 ? 5.564 0.346 11.133 1.00 95.25 85 LEU A O 1
ATOM 651 N N . TYR A 1 86 ? 5.307 1.650 9.318 1.00 95.88 86 TYR A N 1
ATOM 652 C CA . TYR A 1 86 ? 5.659 0.627 8.335 1.00 95.88 86 TYR A CA 1
ATOM 653 C C . TYR A 1 86 ? 6.987 0.940 7.646 1.00 95.88 86 TYR A C 1
ATOM 655 O O . TYR A 1 86 ? 7.165 2.027 7.098 1.00 95.88 86 TYR A O 1
ATOM 663 N N . ASN A 1 87 ? 7.856 -0.066 7.570 1.00 95.12 87 ASN A N 1
ATOM 664 C CA . ASN A 1 87 ? 9.141 -0.011 6.882 1.00 95.12 87 ASN A CA 1
ATOM 665 C C . ASN A 1 87 ? 9.137 -0.888 5.630 1.00 95.12 87 ASN A C 1
ATOM 667 O O . ASN A 1 87 ? 8.745 -2.055 5.669 1.00 95.12 87 ASN A O 1
ATOM 671 N N . PHE A 1 88 ? 9.602 -0.331 4.510 1.00 96.06 88 PHE A N 1
ATOM 672 C CA . PHE A 1 88 ? 9.697 -1.039 3.234 1.00 96.06 88 PHE A CA 1
ATOM 673 C C . PHE A 1 88 ? 11.150 -1.409 2.931 1.00 96.06 88 PHE A C 1
ATOM 675 O O . PHE A 1 88 ? 11.990 -0.558 2.652 1.00 96.06 88 PHE A O 1
ATOM 682 N N . MET A 1 89 ? 11.439 -2.708 2.934 1.00 94.88 89 MET A N 1
ATOM 683 C CA . MET A 1 89 ? 12.805 -3.240 3.022 1.00 94.88 89 ME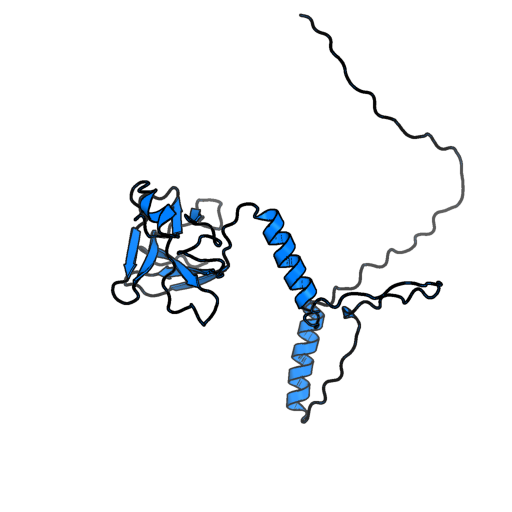T A CA 1
ATOM 684 C C . MET A 1 89 ? 13.493 -3.474 1.665 1.00 94.88 89 MET A C 1
ATOM 686 O O . MET A 1 89 ? 14.430 -4.276 1.556 1.00 94.88 89 MET A O 1
ATOM 690 N N . CYS A 1 90 ? 12.993 -2.859 0.592 1.00 95.44 90 CYS A N 1
ATOM 691 C CA . CYS A 1 90 ? 13.547 -2.988 -0.754 1.00 95.44 90 CYS A CA 1
ATOM 692 C C . CYS A 1 90 ? 13.155 -1.782 -1.613 1.00 95.44 90 CYS A C 1
ATOM 694 O O . CYS A 1 90 ? 12.008 -1.342 -1.569 1.00 95.44 90 CYS A O 1
ATOM 696 N N . ASN A 1 91 ? 14.085 -1.279 -2.430 1.00 96.75 91 ASN A N 1
ATOM 697 C CA . ASN A 1 91 ? 13.780 -0.201 -3.367 1.00 96.75 91 ASN A CA 1
ATOM 698 C C . ASN A 1 91 ? 12.853 -0.707 -4.471 1.00 96.75 91 ASN A C 1
ATOM 700 O O . ASN A 1 91 ? 13.023 -1.819 -4.979 1.00 96.75 91 ASN A O 1
ATOM 704 N N . SER A 1 92 ? 11.937 0.145 -4.932 1.00 96.06 92 SER A N 1
ATOM 705 C CA . SER A 1 92 ? 11.046 -0.188 -6.047 1.00 96.06 92 SER A CA 1
ATOM 706 C C . SER A 1 92 ? 11.824 -0.527 -7.320 1.00 96.06 92 SER A C 1
ATOM 708 O O . SER A 1 92 ? 11.326 -1.273 -8.152 1.00 96.06 92 SER A O 1
ATOM 710 N N . SER A 1 93 ? 13.059 -0.036 -7.471 1.00 96.31 93 SER A N 1
ATOM 711 C CA . SER A 1 93 ? 13.939 -0.300 -8.615 1.00 96.31 93 SER A CA 1
ATOM 712 C C . SER A 1 93 ? 14.787 -1.574 -8.518 1.00 96.31 93 SER A C 1
ATOM 714 O O . SER A 1 93 ? 15.484 -1.881 -9.484 1.00 96.31 93 SER A O 1
ATOM 716 N N . CYS A 1 94 ? 14.761 -2.313 -7.403 1.00 96.00 94 CYS A N 1
ATOM 717 C CA . CYS A 1 94 ? 15.614 -3.488 -7.225 1.00 96.00 94 CYS A CA 1
ATOM 718 C C . CYS A 1 94 ? 15.319 -4.578 -8.267 1.00 96.00 94 CYS A C 1
ATOM 720 O O . CYS A 1 94 ? 14.190 -5.064 -8.382 1.00 96.00 94 CYS A O 1
ATOM 722 N N . MET A 1 95 ? 16.363 -4.993 -8.989 1.00 95.00 95 MET A N 1
ATOM 723 C CA . MET A 1 95 ? 16.299 -6.101 -9.942 1.00 95.00 95 MET A CA 1
ATOM 724 C C . MET A 1 95 ? 16.064 -7.425 -9.206 1.00 95.00 95 MET A C 1
ATOM 726 O O . MET A 1 95 ? 16.611 -7.645 -8.126 1.00 95.00 95 MET A O 1
ATOM 730 N N . GLY A 1 96 ? 15.223 -8.292 -9.771 1.00 91.25 96 GLY A N 1
ATOM 731 C CA . GLY A 1 96 ? 14.833 -9.563 -9.146 1.00 91.25 96 GLY A CA 1
ATOM 732 C C . GLY A 1 96 ? 13.849 -9.441 -7.973 1.00 91.25 96 GLY A C 1
ATOM 733 O O . GLY A 1 96 ? 13.512 -10.453 -7.376 1.00 91.25 96 GLY A O 1
ATOM 734 N N . GLY A 1 97 ? 13.394 -8.230 -7.630 1.00 93.00 97 GLY A N 1
ATOM 735 C CA . GLY A 1 97 ? 12.294 -7.994 -6.688 1.00 93.00 97 GLY A CA 1
ATOM 736 C C . GLY A 1 97 ? 11.129 -7.287 -7.384 1.00 93.00 97 GLY A C 1
ATOM 737 O O . GLY A 1 97 ? 10.529 -7.811 -8.325 1.00 93.00 97 GLY A O 1
ATOM 738 N N . MET A 1 98 ? 10.849 -6.046 -6.972 1.00 95.75 98 MET A N 1
ATOM 739 C CA . MET A 1 98 ? 9.821 -5.214 -7.610 1.00 95.75 98 MET A CA 1
ATOM 740 C C . MET A 1 98 ? 10.167 -4.816 -9.051 1.00 95.75 98 MET A C 1
ATOM 742 O O . MET A 1 98 ? 9.264 -4.707 -9.877 1.00 95.75 98 MET A O 1
ATOM 746 N N . ASN A 1 99 ? 11.449 -4.622 -9.378 1.00 95.81 99 ASN A N 1
ATOM 747 C CA . ASN A 1 99 ? 11.932 -4.322 -10.731 1.00 95.81 99 ASN A CA 1
ATOM 748 C C . ASN A 1 99 ? 11.184 -3.167 -11.435 1.00 95.81 99 ASN A C 1
ATOM 750 O O . ASN A 1 99 ? 10.699 -3.296 -12.557 1.00 95.81 99 ASN A O 1
ATOM 754 N N . ARG A 1 100 ? 11.063 -2.024 -10.749 1.00 95.19 100 ARG A N 1
ATOM 755 C CA . ARG A 1 100 ? 10.378 -0.790 -11.188 1.00 95.19 100 ARG A CA 1
ATOM 756 C C . ARG A 1 100 ? 8.871 -0.938 -11.426 1.00 95.19 100 ARG A C 1
ATOM 758 O O . ARG A 1 100 ? 8.255 -0.02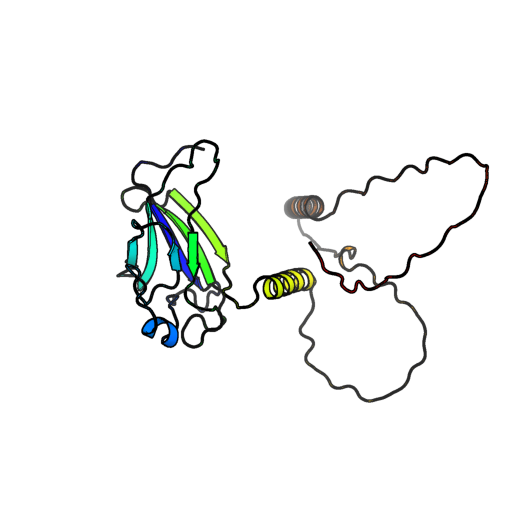9 -11.981 1.00 95.19 100 ARG A O 1
ATOM 765 N N . ARG A 1 101 ? 8.261 -2.043 -10.995 1.00 95.69 101 ARG A N 1
ATOM 766 C CA . ARG A 1 101 ? 6.810 -2.239 -11.070 1.00 95.69 101 ARG A CA 1
ATOM 767 C C . ARG A 1 101 ? 6.136 -1.536 -9.883 1.00 95.69 101 ARG A C 1
ATOM 769 O O . ARG A 1 101 ? 6.554 -1.765 -8.747 1.00 95.69 101 ARG A O 1
ATOM 776 N N . PRO A 1 102 ? 5.124 -0.681 -10.119 1.00 95.75 102 PRO A N 1
ATOM 777 C CA . PRO A 1 102 ? 4.420 0.015 -9.046 1.00 95.75 102 PRO A CA 1
ATOM 778 C C . PRO A 1 102 ? 3.626 -0.969 -8.186 1.00 95.75 102 PRO A C 1
ATOM 780 O O . PRO A 1 102 ? 3.040 -1.926 -8.706 1.00 95.75 102 PRO A O 1
ATOM 783 N N . ILE A 1 103 ? 3.584 -0.708 -6.881 1.00 97.38 103 ILE A N 1
ATOM 784 C CA . ILE A 1 103 ? 2.866 -1.522 -5.899 1.00 97.38 103 ILE A CA 1
ATOM 785 C C . ILE A 1 103 ? 1.767 -0.712 -5.213 1.00 97.38 103 ILE A C 1
ATOM 787 O O . ILE A 1 103 ? 1.873 0.500 -5.034 1.00 97.38 103 ILE A O 1
ATOM 791 N N . LEU A 1 104 ? 0.719 -1.411 -4.801 1.00 97.38 104 LEU A N 1
ATOM 792 C CA . LEU A 1 104 ? -0.287 -0.931 -3.873 1.00 97.38 104 LEU A CA 1
ATOM 793 C C . LEU A 1 104 ? -0.098 -1.653 -2.544 1.00 97.38 104 LEU A C 1
ATOM 795 O O . LEU A 1 104 ? 0.022 -2.879 -2.503 1.00 97.38 104 LEU A O 1
ATOM 799 N N . THR A 1 105 ? -0.127 -0.889 -1.463 1.00 97.62 105 THR A N 1
ATOM 800 C CA . THR A 1 105 ? -0.262 -1.424 -0.113 1.00 97.62 105 THR A CA 1
ATOM 801 C C . THR A 1 105 ? -1.736 -1.417 0.241 1.00 97.62 105 THR A C 1
ATOM 803 O O . THR A 1 105 ? -2.394 -0.379 0.186 1.00 97.62 105 THR A O 1
ATOM 806 N N . ILE A 1 106 ? -2.263 -2.587 0.575 1.00 97.38 106 ILE A N 1
ATOM 807 C CA . ILE A 1 106 ? -3.628 -2.781 1.045 1.00 97.38 106 ILE A CA 1
ATOM 808 C C . ILE A 1 106 ? -3.570 -2.928 2.560 1.00 97.38 106 ILE A C 1
ATOM 810 O O . ILE A 1 106 ? -2.895 -3.822 3.064 1.00 97.38 106 ILE A O 1
ATOM 814 N N . LEU A 1 107 ? -4.299 -2.065 3.259 1.00 97.62 107 LEU A N 1
ATOM 815 C CA . LEU A 1 107 ? -4.563 -2.164 4.684 1.00 97.62 107 LEU A CA 1
ATOM 816 C C . LEU A 1 107 ? -5.965 -2.731 4.893 1.00 97.62 107 LEU A C 1
ATOM 818 O O . LEU A 1 107 ? -6.939 -2.168 4.383 1.00 97.62 107 LEU A O 1
ATOM 822 N N . THR A 1 108 ? -6.072 -3.822 5.642 1.00 97.25 108 THR A N 1
ATOM 823 C CA . THR A 1 108 ? -7.341 -4.407 6.082 1.00 97.25 108 THR A CA 1
ATOM 824 C C . THR A 1 108 ? -7.467 -4.314 7.596 1.00 97.25 108 THR A C 1
ATOM 826 O O . THR A 1 108 ? -6.518 -4.579 8.329 1.00 97.25 108 THR A O 1
ATOM 829 N N . LEU A 1 109 ? -8.650 -3.915 8.059 1.00 96.69 109 LEU A N 1
ATOM 830 C CA . LEU A 1 109 ? -9.075 -4.084 9.442 1.00 96.69 109 LEU A CA 1
ATOM 831 C C . LEU A 1 109 ? -9.867 -5.387 9.502 1.00 96.69 109 LEU A C 1
ATOM 833 O O . LEU A 1 109 ? -10.899 -5.507 8.842 1.00 96.69 109 LEU A O 1
ATOM 837 N N . GLU A 1 110 ? -9.366 -6.356 10.250 1.00 96.56 110 GLU A N 1
ATOM 838 C CA . GLU A 1 110 ? -9.912 -7.706 10.362 1.00 96.56 110 GLU A CA 1
ATOM 839 C C . GLU A 1 110 ? -10.482 -7.910 11.766 1.00 96.56 110 GLU A C 1
ATOM 841 O O . GLU A 1 110 ? -9.831 -7.598 12.759 1.00 96.56 110 GLU A O 1
ATOM 846 N N . GLY A 1 111 ? -11.710 -8.408 11.861 1.00 93.81 111 GLY A N 1
ATOM 847 C CA . GLY A 1 111 ? -12.329 -8.812 13.116 1.00 93.81 111 GLY A CA 1
ATOM 848 C C . GLY A 1 111 ? -11.882 -10.210 13.560 1.00 93.81 111 GLY A C 1
ATOM 849 O O . GLY A 1 111 ? -11.211 -10.930 12.807 1.00 93.81 111 GLY A O 1
ATOM 850 N N . PRO A 1 112 ? -12.290 -10.637 14.767 1.00 89.50 112 PRO A N 1
ATOM 851 C CA . PRO A 1 112 ? -12.093 -12.007 15.229 1.00 89.50 112 PRO A CA 1
ATOM 852 C C . PRO A 1 112 ? -12.644 -13.014 14.208 1.00 89.50 112 PRO A C 1
ATOM 854 O O . PRO A 1 112 ? -13.767 -12.872 13.733 1.00 89.50 112 PRO A O 1
ATOM 857 N N . GLY A 1 113 ? -11.844 -14.015 13.835 1.00 84.94 113 GLY A N 1
ATOM 858 C CA . GLY A 1 113 ? -12.222 -15.006 12.817 1.00 84.94 113 GLY A CA 1
ATOM 859 C C . GLY A 1 113 ? -11.943 -14.601 11.362 1.00 84.94 113 GLY A C 1
ATOM 860 O O . GLY A 1 113 ? -12.347 -15.320 10.454 1.00 84.94 113 GLY A O 1
ATOM 861 N N . GLY A 1 114 ? -11.243 -13.486 11.116 1.00 86.12 114 GLY A N 1
ATOM 862 C CA . GLY A 1 114 ? -10.768 -13.110 9.774 1.00 86.12 114 GLY A CA 1
ATOM 863 C C . GLY A 1 114 ? -11.784 -12.354 8.913 1.00 86.12 114 GLY A C 1
ATOM 864 O O . GLY A 1 114 ? -11.569 -12.172 7.716 1.00 86.12 114 GLY A O 1
ATOM 865 N N . GLN A 1 115 ? -12.890 -11.887 9.499 1.00 93.44 115 GLN A N 1
ATOM 866 C CA . GLN A 1 115 ? -13.859 -11.044 8.797 1.00 93.44 115 GLN A CA 1
ATOM 867 C C . GLN A 1 115 ? -13.254 -9.671 8.479 1.00 93.44 115 GLN A C 1
ATOM 869 O O . GLN A 1 115 ? -12.762 -8.990 9.372 1.00 93.44 115 GLN A O 1
ATOM 874 N N . ILE A 1 116 ? -13.350 -9.207 7.233 1.00 96.00 116 ILE A N 1
ATOM 875 C CA . ILE A 1 116 ? -12.885 -7.865 6.858 1.00 96.00 116 ILE A CA 1
ATOM 876 C C . ILE A 1 116 ? -13.923 -6.822 7.295 1.00 96.00 116 ILE A C 1
ATOM 878 O O . ILE A 1 116 ? -15.022 -6.767 6.749 1.00 96.00 116 ILE A O 1
ATOM 882 N N . LEU A 1 117 ? -13.553 -5.973 8.253 1.00 95.44 117 LEU A N 1
ATOM 883 C CA . LEU A 1 117 ? -14.353 -4.849 8.756 1.00 95.44 117 LEU A CA 1
ATOM 884 C C . LEU A 1 117 ? -14.111 -3.562 7.960 1.00 95.44 117 LEU A C 1
ATOM 886 O O . LEU A 1 117 ? -14.974 -2.691 7.887 1.00 95.44 117 LEU A O 1
ATOM 890 N N . GLY A 1 118 ? -12.928 -3.425 7.361 1.00 95.62 118 GLY A N 1
ATOM 891 C CA . GLY A 1 118 ? -12.568 -2.251 6.578 1.00 95.62 118 GLY A CA 1
ATOM 892 C C . GLY A 1 118 ? -11.358 -2.496 5.692 1.00 95.62 118 GLY A C 1
ATOM 893 O O . GLY A 1 118 ? -10.521 -3.350 5.979 1.00 95.62 118 GLY A O 1
ATOM 894 N N . ARG A 1 119 ? -11.262 -1.739 4.597 1.00 97.06 119 ARG A N 1
ATOM 895 C CA . ARG A 1 119 ? -10.146 -1.826 3.655 1.00 97.06 119 ARG A CA 1
ATOM 896 C C . ARG A 1 119 ? -9.798 -0.461 3.084 1.00 97.06 119 ARG A C 1
ATOM 898 O O . ARG A 1 119 ? -10.670 0.266 2.612 1.00 97.06 119 ARG A O 1
ATOM 905 N N . ARG A 1 120 ? -8.509 -0.141 3.061 1.00 97.25 120 ARG A N 1
ATOM 906 C CA . ARG A 1 120 ? -7.951 1.010 2.345 1.00 97.25 120 ARG A CA 1
ATOM 907 C C . ARG A 1 120 ? -6.707 0.594 1.585 1.00 97.25 120 ARG A C 1
ATOM 909 O O . ARG A 1 120 ? -6.072 -0.400 1.912 1.00 97.25 120 ARG A O 1
ATOM 916 N N . CYS A 1 121 ? -6.377 1.332 0.538 1.00 96.62 121 CYS A N 1
ATOM 917 C CA . CYS A 1 121 ? -5.174 1.082 -0.236 1.00 96.62 121 CYS A CA 1
ATOM 918 C C . CYS A 1 121 ? -4.533 2.390 -0.674 1.00 96.62 121 CYS A C 1
ATOM 920 O O . CYS A 1 121 ? -5.231 3.371 -0.927 1.00 96.62 121 CYS A O 1
ATOM 922 N N . PHE A 1 122 ? -3.212 2.375 -0.785 1.00 96.88 122 PHE A N 1
ATOM 923 C CA . PHE A 1 122 ? -2.420 3.494 -1.276 1.00 96.88 122 PHE A CA 1
ATOM 924 C C . PHE A 1 122 ? -1.213 2.979 -2.061 1.00 96.88 122 PHE A C 1
ATOM 926 O O . PHE A 1 122 ? -0.763 1.848 -1.871 1.00 96.88 122 PHE A O 1
ATOM 933 N N . GLU A 1 123 ? -0.716 3.798 -2.980 1.00 96.31 123 GLU A N 1
ATOM 934 C CA . GLU A 1 123 ? 0.464 3.485 -3.783 1.00 96.31 123 GLU A CA 1
ATOM 935 C C . GLU A 1 123 ? 1.742 3.811 -3.015 1.00 96.31 123 GLU A C 1
ATOM 937 O O . GLU A 1 123 ? 1.813 4.820 -2.313 1.00 96.31 123 GLU A O 1
ATOM 942 N N . VAL A 1 124 ? 2.751 2.948 -3.149 1.00 97.12 124 VAL A N 1
ATOM 943 C CA . VAL A 1 124 ? 4.048 3.133 -2.491 1.00 97.12 124 VAL A CA 1
ATOM 944 C C . VAL A 1 124 ? 5.173 3.044 -3.506 1.00 97.12 124 VAL A C 1
ATOM 946 O O . VAL A 1 124 ? 5.269 2.093 -4.285 1.00 97.12 124 VAL A O 1
ATOM 949 N N . ARG A 1 125 ? 6.077 4.023 -3.435 1.00 96.62 125 ARG A N 1
ATOM 950 C CA . ARG A 1 125 ? 7.334 4.046 -4.174 1.00 96.62 125 ARG A CA 1
ATOM 951 C C . ARG A 1 125 ? 8.502 4.222 -3.211 1.00 96.62 125 ARG A C 1
ATOM 953 O O . ARG A 1 125 ? 8.692 5.289 -2.635 1.00 96.62 125 ARG A O 1
ATOM 960 N N . VAL A 1 126 ? 9.325 3.185 -3.096 1.00 97.50 126 VAL A N 1
ATOM 961 C CA . VAL A 1 126 ? 10.555 3.203 -2.298 1.00 97.50 126 VAL A CA 1
ATOM 962 C C . VAL A 1 126 ? 11.700 3.649 -3.198 1.00 97.50 126 VAL A C 1
ATOM 964 O O . VAL A 1 126 ? 12.072 2.949 -4.147 1.00 97.50 126 VAL A O 1
ATOM 967 N N . CYS A 1 127 ? 12.232 4.839 -2.938 1.00 96.88 127 CYS A N 1
ATOM 968 C CA . CYS A 1 127 ? 13.250 5.469 -3.770 1.00 96.88 127 CYS A CA 1
ATOM 969 C C . CYS A 1 127 ? 14.245 6.275 -2.929 1.00 96.88 127 CYS A C 1
ATOM 971 O O . CYS A 1 127 ? 13.959 6.662 -1.801 1.00 96.88 127 CYS A O 1
ATOM 973 N N . ALA A 1 128 ? 15.412 6.559 -3.509 1.00 96.94 128 ALA A N 1
ATOM 974 C CA . ALA A 1 128 ? 16.477 7.299 -2.833 1.00 96.94 128 ALA A CA 1
ATOM 975 C C . ALA A 1 128 ? 16.167 8.797 -2.647 1.00 96.94 128 ALA A C 1
ATOM 977 O O . ALA A 1 128 ? 16.737 9.441 -1.774 1.00 96.94 128 ALA A O 1
ATOM 978 N N . CYS A 1 129 ? 15.285 9.375 -3.473 1.00 97.00 129 CYS A N 1
ATOM 979 C CA . CYS A 1 129 ? 14.969 10.806 -3.442 1.00 97.00 129 CYS A CA 1
ATOM 980 C C . CYS A 1 129 ? 13.447 11.052 -3.493 1.00 97.00 129 CYS A C 1
ATOM 982 O O . CYS A 1 129 ? 12.953 11.526 -4.523 1.00 97.00 129 CYS A O 1
ATOM 984 N N . PRO A 1 130 ? 12.693 10.779 -2.407 1.00 96.88 130 PRO A N 1
ATOM 985 C CA . PRO A 1 130 ? 11.228 10.850 -2.408 1.00 96.88 130 PRO A CA 1
ATOM 986 C C . PRO A 1 130 ? 10.663 12.196 -2.871 1.00 96.88 130 PRO A C 1
ATOM 988 O O . PRO A 1 130 ? 9.735 12.234 -3.670 1.00 96.88 130 PRO A O 1
ATOM 991 N N . GLY A 1 131 ? 11.254 13.316 -2.437 1.00 97.50 131 GLY A N 1
ATOM 992 C CA . GLY A 1 131 ? 10.778 14.653 -2.812 1.00 97.50 131 GLY A CA 1
ATOM 993 C C . GLY A 1 131 ? 10.916 14.967 -4.307 1.00 97.50 131 GLY A C 1
ATOM 994 O O . GLY A 1 131 ? 10.018 15.576 -4.890 1.00 97.50 131 GLY A O 1
ATOM 995 N N . ARG A 1 132 ? 12.015 14.526 -4.937 1.00 96.81 132 ARG A N 1
ATOM 996 C CA . ARG A 1 132 ? 12.246 14.708 -6.379 1.00 96.81 132 ARG A CA 1
ATOM 997 C C . ARG A 1 132 ? 11.270 13.861 -7.185 1.00 96.81 132 ARG A C 1
ATOM 999 O O . ARG A 1 132 ? 10.606 14.388 -8.073 1.00 96.81 132 ARG A O 1
ATOM 1006 N N . ASP A 1 133 ? 11.201 12.570 -6.868 1.00 95.38 133 ASP A N 1
ATOM 1007 C CA . ASP A 1 133 ? 10.363 11.617 -7.592 1.00 95.38 133 ASP A CA 1
ATOM 1008 C C . ASP A 1 133 ? 8.877 11.995 -7.443 1.00 95.38 133 ASP A C 1
ATOM 1010 O O . ASP A 1 133 ? 8.177 12.051 -8.450 1.00 95.38 133 ASP A O 1
ATOM 1014 N N . ARG A 1 134 ? 8.428 12.407 -6.245 1.00 96.12 134 ARG A N 1
ATOM 1015 C CA . ARG A 1 134 ? 7.066 12.920 -6.017 1.00 96.12 134 ARG A CA 1
ATOM 1016 C C . ARG A 1 134 ? 6.748 14.139 -6.882 1.00 96.12 134 ARG A C 1
ATOM 1018 O O . ARG A 1 134 ? 5.723 14.147 -7.555 1.00 96.12 134 ARG A O 1
ATOM 1025 N N . ARG A 1 135 ? 7.620 15.159 -6.902 1.00 95.75 135 ARG A N 1
ATOM 1026 C CA . ARG A 1 135 ? 7.407 16.359 -7.736 1.00 95.75 135 ARG A CA 1
ATOM 1027 C C . ARG A 1 135 ? 7.293 15.983 -9.215 1.00 95.75 135 ARG A C 1
ATOM 1029 O O . ARG A 1 135 ? 6.406 16.485 -9.895 1.00 95.75 135 ARG A O 1
ATOM 1036 N N . HIS A 1 136 ? 8.172 15.106 -9.696 1.00 94.38 136 HIS A N 1
ATOM 1037 C CA . HIS A 1 136 ? 8.160 14.661 -11.087 1.00 94.38 136 HIS A CA 1
ATOM 1038 C C . HIS A 1 136 ? 6.891 13.864 -11.430 1.00 94.38 136 HIS A C 1
ATOM 1040 O O . HIS A 1 136 ? 6.297 14.075 -12.486 1.00 94.38 136 HIS A O 1
ATOM 1046 N N . GLU A 1 137 ? 6.457 12.952 -10.558 1.00 91.94 137 GLU A N 1
ATOM 1047 C CA . GLU A 1 137 ? 5.241 12.154 -10.757 1.00 91.94 137 GLU A CA 1
ATOM 1048 C C . GLU A 1 137 ? 3.976 13.023 -10.727 1.00 91.94 137 GLU A C 1
ATOM 1050 O O . GLU A 1 137 ? 3.140 12.891 -11.618 1.00 91.94 137 GLU A O 1
ATOM 1055 N N . GLU A 1 138 ? 3.860 13.962 -9.784 1.00 93.94 138 GLU A N 1
ATOM 1056 C CA . GLU A 1 138 ? 2.748 14.923 -9.728 1.00 93.94 138 GLU A CA 1
ATOM 1057 C C . GLU A 1 138 ? 2.722 15.845 -10.959 1.00 93.94 138 GLU A C 1
ATOM 1059 O O . GLU A 1 138 ? 1.658 16.098 -11.520 1.00 93.94 138 GLU A O 1
ATOM 1064 N N . GLU A 1 139 ? 3.879 16.328 -11.425 1.00 94.25 139 GLU A N 1
ATOM 1065 C CA . GLU A 1 139 ? 3.976 17.142 -12.644 1.00 94.25 139 GLU A CA 1
ATOM 1066 C C . GLU A 1 139 ? 3.597 16.339 -13.895 1.00 94.25 139 GLU A C 1
ATOM 1068 O O . GLU A 1 139 ? 2.880 16.841 -14.760 1.00 94.25 139 GLU A O 1
ATOM 1073 N N . THR A 1 140 ? 4.027 15.078 -13.972 1.00 91.81 140 THR A N 1
ATOM 1074 C CA . THR A 1 140 ? 3.658 14.169 -15.066 1.00 91.81 140 THR A CA 1
ATOM 1075 C C . THR A 1 140 ? 2.154 13.901 -15.068 1.00 91.81 140 THR A C 1
ATOM 1077 O O . THR A 1 140 ? 1.545 13.905 -16.132 1.00 91.81 140 THR A O 1
ATOM 1080 N N . GLN A 1 141 ? 1.535 13.722 -13.897 1.00 87.50 141 GLN A N 1
ATOM 1081 C CA . GLN A 1 141 ? 0.084 13.545 -13.780 1.00 87.50 141 GLN A CA 1
ATOM 1082 C C . GLN A 1 141 ? -0.685 14.804 -14.194 1.00 87.50 141 GLN A C 1
ATOM 1084 O O . GLN A 1 141 ? -1.668 14.696 -14.920 1.00 87.50 141 GLN A O 1
ATOM 1089 N N . ARG A 1 142 ? -0.210 15.997 -13.806 1.00 86.06 142 ARG A N 1
ATOM 1090 C CA . ARG A 1 142 ? -0.809 17.275 -14.231 1.00 86.06 142 ARG A CA 1
ATOM 1091 C C . ARG A 1 142 ? -0.724 17.472 -15.742 1.00 86.06 142 ARG A C 1
ATOM 1093 O O . ARG A 1 142 ? -1.704 17.858 -16.360 1.00 86.06 142 ARG A O 1
ATOM 1100 N N . LYS A 1 143 ? 0.429 17.172 -16.347 1.00 83.19 143 LYS A N 1
ATOM 1101 C CA . LYS A 1 143 ? 0.634 17.308 -17.799 1.00 83.19 143 LYS A CA 1
ATOM 1102 C C . LYS A 1 143 ? -0.066 16.215 -18.607 1.00 83.19 143 LYS A C 1
ATOM 1104 O O . LYS A 1 143 ? -0.470 16.470 -19.730 1.00 83.19 143 LYS A O 1
ATOM 1109 N N . GLY A 1 144 ? -0.212 15.017 -18.044 1.00 58.69 144 GLY A N 1
ATOM 1110 C CA . GLY A 1 144 ? -0.884 13.878 -18.673 1.00 58.69 144 GLY A CA 1
ATOM 1111 C C . GLY A 1 144 ? -2.412 13.888 -18.560 1.00 58.69 144 GLY A C 1
ATOM 1112 O O . GLY A 1 144 ? -3.049 13.020 -19.149 1.00 58.69 144 GLY A O 1
ATOM 1113 N N . GLY A 1 145 ? -2.995 14.840 -17.818 1.00 51.88 145 GLY A N 1
ATOM 1114 C CA . GLY A 1 145 ? -4.437 15.116 -17.825 1.00 51.88 145 GLY A CA 1
ATOM 1115 C C . GLY A 1 145 ? -4.908 15.864 -19.079 1.00 51.88 145 GLY A C 1
ATOM 1116 O O . GLY A 1 145 ? -6.088 15.806 -19.408 1.00 51.88 145 GLY A O 1
ATOM 1117 N N . GLY A 1 146 ? -3.984 16.499 -19.808 1.00 41.06 146 GLY A N 1
ATOM 1118 C CA . GLY A 1 146 ? -4.203 17.021 -21.154 1.00 41.06 146 GLY A CA 1
ATOM 1119 C C . GLY A 1 146 ? -3.707 16.016 -22.191 1.00 41.06 146 GLY A C 1
ATOM 1120 O O . GLY A 1 146 ? -2.591 15.504 -22.102 1.00 41.06 146 GLY A O 1
ATOM 1121 N N . ALA A 1 147 ? -4.542 15.693 -23.172 1.00 45.75 147 ALA A N 1
ATOM 1122 C CA . ALA A 1 147 ? -4.191 14.789 -24.258 1.00 45.75 147 ALA A CA 1
ATOM 1123 C C . ALA A 1 147 ? -2.907 15.220 -25.006 1.00 45.75 147 ALA A C 1
ATOM 1125 O O . ALA A 1 147 ? -2.709 16.393 -25.307 1.00 45.75 147 ALA A O 1
ATOM 1126 N N . GLY A 1 148 ? -2.075 14.240 -25.380 1.00 39.19 148 GLY A N 1
ATOM 1127 C CA . GLY A 1 148 ? -0.944 14.401 -26.305 1.00 39.19 148 GLY A CA 1
ATOM 1128 C C . GLY A 1 148 ? 0.308 13.696 -25.784 1.00 39.19 148 GLY A C 1
ATOM 1129 O O . GLY A 1 148 ? 1.053 14.226 -24.975 1.00 39.19 148 GLY A O 1
ATOM 1130 N N . GLY A 1 149 ? 0.561 12.440 -26.140 1.00 36.66 149 GLY A N 1
ATOM 1131 C CA . GLY A 1 149 ? 0.979 12.091 -27.494 1.00 36.66 149 GLY A CA 1
ATOM 1132 C C . GLY A 1 149 ? 2.506 12.003 -27.511 1.00 36.66 149 GLY A C 1
ATOM 1133 O O . GLY A 1 149 ? 3.199 13.012 -27.451 1.00 36.66 149 GLY A O 1
ATOM 1134 N N . GLY A 1 150 ? 3.037 10.779 -27.537 1.00 45.31 150 GLY A N 1
ATOM 1135 C CA . GLY A 1 150 ? 4.474 10.537 -27.562 1.00 45.31 150 GLY A CA 1
ATOM 1136 C C . GLY A 1 150 ? 5.139 11.204 -28.764 1.00 45.31 150 GLY A C 1
ATOM 1137 O O . GLY A 1 150 ? 5.031 10.716 -29.887 1.00 45.31 150 GLY A O 1
ATOM 1138 N N . ALA A 1 151 ? 5.885 12.280 -28.524 1.00 38.62 151 ALA A N 1
ATOM 1139 C CA . ALA A 1 151 ? 6.821 12.812 -29.498 1.00 38.62 151 ALA A CA 1
ATOM 1140 C C . ALA A 1 151 ? 8.067 11.919 -29.501 1.00 38.62 151 ALA A C 1
ATOM 1142 O O . ALA A 1 151 ? 8.996 12.069 -28.702 1.00 38.62 151 ALA A O 1
ATOM 1143 N N . LYS A 1 152 ? 8.058 10.933 -30.402 1.00 42.62 152 LYS A N 1
ATOM 1144 C CA . LYS A 1 152 ? 9.273 10.258 -30.851 1.00 42.62 152 LYS A CA 1
ATOM 1145 C C . LYS A 1 152 ? 10.257 11.324 -31.341 1.00 42.62 152 LYS A C 1
ATOM 1147 O O . LYS A 1 152 ? 9.877 12.236 -32.068 1.00 42.62 152 LYS A O 1
ATOM 1152 N N . ARG A 1 153 ? 11.519 11.190 -30.930 1.00 43.12 153 ARG A N 1
ATOM 1153 C CA . ARG A 1 153 ? 12.647 11.997 -31.408 1.00 43.12 153 ARG A CA 1
ATOM 1154 C C . ARG A 1 153 ? 12.669 11.987 -32.938 1.00 43.12 153 ARG A C 1
ATOM 1156 O O . ARG A 1 153 ? 12.864 10.927 -33.524 1.00 43.12 153 ARG A O 1
ATOM 1163 N N . ALA A 1 154 ? 12.525 13.153 -33.551 1.00 34.00 154 ALA A N 1
ATOM 1164 C CA . ALA A 1 154 ? 12.941 13.401 -34.924 1.00 34.00 154 ALA A CA 1
ATOM 1165 C C . ALA A 1 154 ? 14.021 14.494 -34.892 1.00 34.00 154 ALA A C 1
ATOM 1167 O O . ALA A 1 154 ? 13.867 15.507 -34.212 1.00 34.00 154 ALA A O 1
ATOM 1168 N N . LEU A 1 155 ? 15.147 14.215 -35.549 1.00 37.53 155 LEU A N 1
ATOM 1169 C CA . LEU A 1 155 ? 16.316 15.091 -35.687 1.00 37.53 155 LEU A CA 1
ATOM 1170 C C . LEU A 1 155 ? 15.968 16.346 -36.520 1.00 37.53 155 LEU A C 1
ATOM 1172 O O . LEU A 1 155 ? 15.174 16.219 -37.453 1.00 37.53 155 LEU A O 1
ATOM 1176 N N . PRO A 1 156 ? 16.563 17.526 -36.256 1.00 34.78 156 PRO A N 1
ATOM 1177 C CA . PRO A 1 156 ? 16.347 18.717 -37.080 1.00 34.78 156 PRO A CA 1
ATOM 1178 C C . PRO A 1 156 ? 17.377 18.830 -38.227 1.00 34.78 156 PRO A C 1
ATOM 1180 O O . PRO A 1 156 ? 18.551 18.526 -38.002 1.00 34.78 156 PRO A O 1
ATOM 1183 N N . PRO A 1 157 ? 17.006 19.324 -39.427 1.00 37.22 157 PRO A N 1
ATOM 1184 C CA . PRO A 1 157 ? 17.937 19.983 -40.340 1.00 37.22 157 PRO A CA 1
ATOM 1185 C C . PRO A 1 157 ? 17.961 21.514 -40.100 1.00 37.22 157 PRO A C 1
ATOM 1187 O O . PRO A 1 157 ? 17.106 22.033 -39.375 1.00 37.22 157 PRO A O 1
ATOM 1190 N N . PRO A 1 158 ? 18.969 22.238 -40.628 1.00 38.50 158 PRO A N 1
ATOM 1191 C CA . PRO A 1 158 ? 19.402 23.518 -40.070 1.00 38.50 158 PRO A CA 1
ATOM 1192 C C . PRO A 1 158 ? 18.749 24.763 -40.696 1.00 38.50 158 PRO A C 1
ATOM 1194 O O . PRO A 1 158 ? 18.379 24.757 -41.862 1.00 38.50 158 PRO A O 1
ATOM 1197 N N . ALA A 1 159 ? 18.742 25.817 -39.866 1.00 39.28 159 ALA A N 1
ATOM 1198 C CA . ALA A 1 159 ? 18.783 27.263 -40.135 1.00 39.28 159 ALA A CA 1
ATOM 1199 C C . ALA A 1 159 ? 17.713 27.901 -41.049 1.00 39.28 159 ALA A C 1
ATOM 1201 O O . ALA A 1 159 ? 17.667 27.664 -42.245 1.00 39.28 159 ALA A O 1
ATOM 1202 N N . GLU A 1 160 ? 16.898 28.800 -40.486 1.00 33.09 160 GLU A N 1
ATOM 1203 C CA . GLU A 1 160 ? 17.055 30.270 -40.545 1.00 33.09 160 GLU A CA 1
ATOM 1204 C C . GLU A 1 160 ? 15.791 30.935 -39.956 1.00 33.09 160 GLU A C 1
ATOM 1206 O O . GLU A 1 160 ? 14.665 30.505 -40.202 1.00 33.09 160 GLU A O 1
ATOM 1211 N N . ALA A 1 161 ? 15.974 31.953 -39.111 1.00 36.19 161 ALA A N 1
ATOM 1212 C CA . ALA A 1 161 ? 14.888 32.783 -38.584 1.00 36.19 161 ALA A CA 1
ATOM 1213 C C . ALA A 1 161 ? 14.587 33.932 -39.568 1.00 36.19 161 ALA A C 1
ATOM 1215 O O . ALA A 1 161 ? 15.487 34.362 -40.288 1.00 36.19 161 ALA A O 1
ATOM 1216 N N . PRO A 1 162 ? 13.366 34.495 -39.554 1.00 41.75 162 PRO A N 1
ATOM 1217 C CA . PRO A 1 162 ? 13.196 35.669 -38.704 1.00 41.75 162 PRO A CA 1
ATOM 1218 C C . PRO A 1 162 ? 11.880 35.705 -37.916 1.00 41.75 162 PRO A C 1
ATOM 1220 O O . PRO A 1 162 ? 10.927 34.959 -38.132 1.00 41.75 162 PRO A O 1
ATOM 1223 N N . GLU A 1 163 ? 11.898 36.600 -36.938 1.00 42.78 163 GLU A N 1
ATOM 1224 C CA . GLU A 1 163 ? 10.880 36.874 -35.939 1.00 42.78 163 GLU A CA 1
ATOM 1225 C C . GLU A 1 163 ? 9.522 37.293 -36.521 1.00 42.78 163 GLU A C 1
ATOM 1227 O O . GLU A 1 163 ? 9.442 38.085 -37.455 1.00 42.78 163 GLU A O 1
ATOM 1232 N N . SER A 1 164 ? 8.442 36.849 -35.874 1.00 36.44 164 SER A N 1
ATOM 1233 C CA . SER A 1 164 ? 7.367 37.697 -35.327 1.00 36.44 164 SER A CA 1
ATOM 1234 C C . SER A 1 164 ? 6.045 36.935 -35.280 1.00 36.44 164 SER A C 1
ATOM 1236 O O . SER A 1 164 ? 5.441 36.596 -36.290 1.00 36.44 164 SER A O 1
ATOM 1238 N N . SER A 1 165 ? 5.595 36.665 -34.057 1.00 36.97 165 SER A N 1
ATOM 1239 C CA . SER A 1 165 ? 4.201 36.736 -33.599 1.00 36.97 165 SER A CA 1
ATOM 1240 C C . SER A 1 165 ? 4.119 35.933 -32.314 1.00 36.97 165 SER A C 1
ATOM 1242 O O . SER A 1 165 ? 4.142 34.704 -32.318 1.00 36.97 165 SER A O 1
ATOM 1244 N N . LYS A 1 166 ? 4.036 36.644 -31.189 1.00 41.41 166 LYS A N 1
ATOM 1245 C CA . LYS A 1 166 ? 3.677 36.065 -29.897 1.00 41.41 166 LYS A CA 1
ATOM 1246 C C . LYS A 1 166 ? 2.280 35.452 -30.039 1.00 41.41 166 LYS A C 1
ATOM 1248 O O . LYS A 1 166 ? 1.285 36.138 -29.815 1.00 41.41 166 LYS A O 1
ATOM 1253 N N . LYS A 1 167 ? 2.188 34.174 -30.423 1.00 38.44 167 LYS A N 1
ATOM 1254 C CA . LYS A 1 167 ? 0.978 33.387 -30.192 1.00 38.44 167 LYS A CA 1
ATOM 1255 C C . LYS A 1 167 ? 0.815 33.328 -28.682 1.00 38.44 167 LYS A C 1
ATOM 1257 O O . LYS A 1 167 ? 1.591 32.679 -27.985 1.00 38.44 167 LYS A O 1
ATOM 1262 N N . ARG A 1 168 ? -0.150 34.103 -28.190 1.00 40.84 168 ARG A N 1
ATOM 1263 C CA . ARG A 1 168 ? -0.730 33.955 -26.859 1.00 40.84 168 ARG A CA 1
ATOM 1264 C C . ARG A 1 168 ? -0.971 32.457 -26.679 1.00 40.84 168 ARG A C 1
ATOM 1266 O O . ARG A 1 168 ? -1.745 31.884 -27.441 1.00 40.84 168 ARG A O 1
ATOM 1273 N N . VAL A 1 169 ? -0.245 31.832 -25.757 1.00 43.69 169 VAL A N 1
ATOM 1274 C CA . VAL A 1 169 ? -0.564 30.485 -25.289 1.00 43.69 169 VAL A CA 1
ATOM 1275 C C . VAL A 1 169 ? -1.966 30.620 -24.704 1.00 43.69 169 VAL A C 1
ATOM 1277 O O . VAL A 1 169 ? -2.127 31.268 -23.672 1.00 43.69 169 VAL A O 1
ATOM 1280 N N . GLN A 1 170 ? -2.984 30.187 -25.453 1.00 50.25 170 GLN A N 1
ATOM 1281 C CA . GLN A 1 170 ? -4.306 29.992 -24.874 1.00 50.25 170 GLN A CA 1
ATOM 1282 C C . GLN A 1 170 ? -4.135 28.874 -23.859 1.00 50.25 170 GLN A C 1
ATOM 1284 O O . GLN A 1 170 ? -3.487 27.866 -24.152 1.00 50.25 170 GLN A O 1
ATOM 1289 N N . ASP A 1 171 ? -4.598 29.141 -22.647 1.00 47.06 171 ASP A N 1
ATOM 1290 C CA . ASP A 1 171 ? -4.632 28.152 -21.590 1.00 47.06 171 ASP A CA 1
ATOM 1291 C C . ASP A 1 171 ? -5.439 26.950 -22.115 1.00 47.06 171 ASP A C 1
ATOM 1293 O O . ASP A 1 171 ? -6.587 27.145 -22.524 1.00 47.06 171 ASP A O 1
ATOM 1297 N N . PRO A 1 172 ? -4.850 25.744 -22.217 1.00 59.06 172 PRO A N 1
ATOM 1298 C CA . PRO A 1 172 ? -5.552 24.576 -22.744 1.00 59.06 172 PRO A CA 1
ATOM 1299 C C . PRO A 1 172 ? -6.787 24.198 -21.909 1.00 59.06 172 PRO A C 1
ATOM 1301 O O . PRO A 1 172 ? -7.624 23.446 -22.401 1.00 59.06 172 PRO A O 1
ATOM 1304 N N . ASP A 1 173 ? -6.932 24.740 -20.693 1.00 62.31 173 ASP A N 1
ATOM 1305 C CA . ASP A 1 173 ? -8.080 24.494 -19.815 1.00 62.31 173 ASP A CA 1
ATOM 1306 C C . ASP A 1 173 ? -9.338 25.319 -20.180 1.00 62.31 173 ASP A C 1
ATOM 1308 O O . ASP A 1 173 ? -10.406 25.075 -19.621 1.00 62.31 173 ASP A O 1
ATOM 1312 N N . GLU A 1 174 ? -9.265 26.270 -21.125 1.00 73.62 174 GLU A N 1
ATOM 1313 C CA . GLU A 1 174 ? -10.431 27.064 -21.583 1.00 73.62 174 GLU A CA 1
ATOM 1314 C C . GLU A 1 174 ? -11.041 26.571 -22.916 1.00 73.62 174 GLU A C 1
ATOM 1316 O O . GLU A 1 174 ? -11.996 27.167 -23.428 1.00 73.62 174 GLU A O 1
ATOM 1321 N N . GLU A 1 175 ? -10.516 25.493 -23.510 1.00 88.19 175 GLU A N 1
ATOM 1322 C CA . GLU A 1 175 ? -11.018 24.958 -24.781 1.00 88.19 175 GLU A CA 1
ATOM 1323 C C . GLU A 1 175 ? -12.347 24.199 -24.593 1.00 88.19 175 GLU A C 1
ATOM 1325 O O . GLU A 1 175 ? -12.442 23.226 -23.844 1.00 88.19 175 GLU A O 1
ATOM 1330 N N . ILE A 1 176 ? -13.397 24.635 -25.299 1.00 87.19 176 ILE A N 1
ATOM 1331 C CA . ILE A 1 176 ? -14.726 24.009 -25.237 1.00 87.19 176 ILE A CA 1
ATOM 1332 C C . ILE A 1 176 ? -14.839 22.917 -26.303 1.00 87.19 176 ILE A C 1
ATOM 1334 O O . ILE A 1 176 ? -14.789 23.194 -27.504 1.00 87.19 176 ILE A O 1
ATOM 1338 N N . PHE A 1 177 ? -15.103 21.687 -25.864 1.00 90.81 177 PHE A N 1
ATOM 1339 C CA . PHE A 1 177 ? -15.374 20.544 -26.736 1.00 90.81 177 PHE A CA 1
ATOM 1340 C C . PHE A 1 177 ? -16.878 20.234 -26.794 1.00 90.81 177 PHE A C 1
ATOM 1342 O O . PHE A 1 177 ? -17.564 20.214 -25.773 1.00 90.81 177 PHE A O 1
ATOM 1349 N N . TYR A 1 178 ? -17.403 19.950 -27.991 1.00 92.50 178 TYR A N 1
ATOM 1350 C CA . TYR A 1 178 ? -18.817 19.610 -28.189 1.00 92.50 178 TYR A CA 1
ATOM 1351 C C . TYR A 1 178 ? -19.028 18.092 -28.224 1.00 92.50 178 TYR A C 1
ATOM 1353 O O . TYR A 1 178 ? -18.437 17.397 -29.050 1.00 92.50 178 TYR A O 1
ATOM 1361 N N . LEU A 1 179 ? -19.932 17.584 -27.378 1.00 94.06 179 LEU A N 1
ATOM 1362 C CA . LEU A 1 179 ? -20.335 16.175 -27.345 1.00 94.06 179 LEU A CA 1
ATOM 1363 C C . LEU A 1 179 ? -21.805 16.024 -27.788 1.00 94.06 179 LEU A C 1
ATOM 1365 O O . LEU A 1 179 ? -22.707 16.395 -27.033 1.00 94.06 179 LEU A O 1
ATOM 1369 N N . PRO A 1 180 ? -22.097 15.476 -28.983 1.00 93.69 180 PRO A N 1
ATOM 1370 C CA . PRO A 1 180 ? -23.473 15.238 -29.408 1.00 93.69 180 PRO A CA 1
ATOM 1371 C C . PRO A 1 180 ? -24.093 14.070 -28.626 1.00 93.69 180 PRO A C 1
ATOM 1373 O O . PRO A 1 180 ? -23.621 12.936 -28.689 1.00 93.69 180 PRO A O 1
ATOM 1376 N N . VAL A 1 181 ? -25.196 14.331 -27.916 1.00 95.81 181 VAL A N 1
ATOM 1377 C CA . VAL A 1 181 ? -25.914 13.328 -27.111 1.00 95.81 181 VAL A CA 1
ATOM 1378 C C . VAL A 1 181 ? -27.328 13.127 -27.650 1.00 95.81 181 VAL A C 1
ATOM 1380 O O . VAL A 1 181 ? -28.113 14.067 -27.753 1.00 95.81 181 VAL A O 1
ATOM 1383 N N . ARG A 1 182 ? -27.691 11.876 -27.964 1.00 95.44 182 ARG A N 1
ATOM 1384 C CA . ARG A 1 182 ? -29.053 11.515 -28.383 1.00 95.44 182 ARG A CA 1
ATOM 1385 C C . ARG A 1 182 ? -29.922 11.158 -27.175 1.00 95.44 182 ARG A C 1
ATOM 1387 O O . ARG A 1 182 ? -29.607 10.223 -26.440 1.00 95.44 182 ARG A O 1
ATOM 1394 N N . GLY A 1 183 ? -31.072 11.821 -27.059 1.00 96.00 183 GLY A N 1
ATOM 1395 C CA . GLY A 1 183 ? -32.098 11.535 -26.053 1.00 96.00 183 GLY A CA 1
ATOM 1396 C C . GLY A 1 183 ? -31.962 12.391 -24.791 1.00 96.00 183 GLY A C 1
ATOM 1397 O O . GLY A 1 183 ? -30.886 12.501 -24.206 1.00 96.00 183 GLY A O 1
ATOM 1398 N N . ARG A 1 184 ? -33.086 12.974 -24.357 1.00 93.81 184 ARG A N 1
ATOM 1399 C CA . ARG A 1 184 ? -33.140 13.992 -23.295 1.00 93.81 184 ARG A CA 1
ATOM 1400 C C . ARG A 1 184 ? -32.632 13.498 -21.939 1.00 93.81 184 ARG A C 1
ATOM 1402 O O . ARG A 1 184 ? -31.827 14.174 -21.318 1.00 93.81 184 ARG A O 1
ATOM 1409 N N . GLN A 1 185 ? -33.015 12.289 -21.531 1.00 94.75 185 GLN A N 1
ATOM 1410 C CA . GLN A 1 185 ? -32.580 11.716 -20.252 1.00 94.75 185 GLN A CA 1
ATOM 1411 C C . GLN A 1 185 ? -31.055 11.514 -20.187 1.00 94.75 185 GLN A C 1
ATOM 1413 O O . GLN A 1 185 ? -30.437 11.753 -19.156 1.00 94.75 185 GLN A O 1
ATOM 1418 N N . ARG A 1 186 ? -30.421 11.117 -21.301 1.00 94.25 186 ARG A N 1
ATOM 1419 C CA . ARG A 1 186 ? -28.957 10.966 -21.368 1.00 94.25 186 ARG A CA 1
ATOM 1420 C C . ARG A 1 186 ? -28.265 12.317 -21.297 1.00 94.25 186 ARG A C 1
ATOM 1422 O O . ARG A 1 186 ? -27.281 12.446 -20.581 1.00 94.25 186 ARG A O 1
ATOM 1429 N N . PHE A 1 187 ? -28.802 13.311 -22.004 1.00 96.69 187 PHE A N 1
ATOM 1430 C CA . PHE A 1 187 ? -28.308 14.682 -21.932 1.00 96.69 187 PHE A CA 1
ATOM 1431 C C . PHE A 1 187 ? -28.358 15.222 -20.498 1.00 96.69 187 PHE A C 1
ATOM 1433 O O . PHE A 1 187 ? -27.359 15.751 -20.029 1.00 96.69 187 PHE A O 1
ATOM 1440 N N . GLU A 1 188 ? -29.467 15.031 -19.780 1.00 96.06 188 GLU A N 1
ATOM 1441 C CA . GLU A 1 188 ? -29.603 15.485 -18.390 1.00 96.06 188 GLU A CA 1
ATOM 1442 C C . GLU A 1 188 ? -28.575 14.818 -17.457 1.00 96.06 188 GLU A C 1
ATOM 1444 O O . GLU A 1 188 ? -27.969 15.507 -16.637 1.00 96.06 188 GLU A O 1
ATOM 1449 N N . MET A 1 189 ? -28.288 13.521 -17.636 1.00 95.44 189 MET A N 1
ATOM 1450 C CA . MET A 1 189 ? -27.222 12.839 -16.885 1.00 95.44 189 MET A CA 1
ATOM 1451 C C . MET A 1 189 ? -25.829 13.410 -17.189 1.00 95.44 189 MET A C 1
ATOM 1453 O O . MET A 1 189 ? -25.084 13.723 -16.263 1.00 95.44 189 MET A O 1
ATOM 1457 N N . PHE A 1 190 ? -25.469 13.564 -18.469 1.00 96.00 190 PHE A N 1
ATOM 1458 C CA . PHE A 1 190 ? -24.161 14.113 -18.852 1.00 96.00 190 PHE A CA 1
ATOM 1459 C C . PHE A 1 190 ? -23.999 15.570 -18.416 1.00 96.00 190 PHE A C 1
ATOM 1461 O O . PHE A 1 190 ? -22.921 15.945 -17.963 1.00 96.00 190 PHE A O 1
ATOM 1468 N N . ARG A 1 191 ? -25.070 16.369 -18.486 1.00 94.44 191 ARG A N 1
ATOM 1469 C CA . ARG A 1 191 ? -25.077 17.750 -18.000 1.00 94.44 191 ARG A CA 1
ATOM 1470 C C . ARG A 1 191 ? -24.803 17.807 -16.500 1.00 94.44 191 ARG A C 1
ATOM 1472 O O . ARG A 1 191 ? -23.928 18.553 -16.086 1.00 94.44 191 ARG A O 1
ATOM 1479 N N . MET A 1 192 ? -25.487 16.980 -15.706 1.00 94.56 192 MET A N 1
ATOM 1480 C CA . MET A 1 192 ? -25.286 16.919 -14.254 1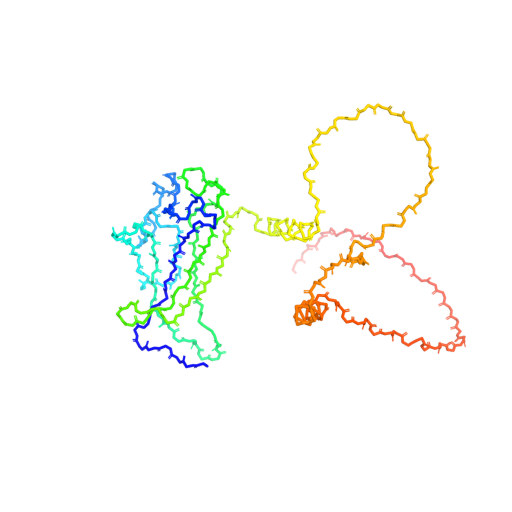.00 94.56 192 MET A CA 1
ATOM 1481 C C . MET A 1 192 ? -23.845 16.532 -13.887 1.00 94.56 192 MET A C 1
ATOM 1483 O O . MET A 1 192 ? -23.257 17.123 -12.984 1.00 94.56 192 MET A O 1
ATOM 1487 N N . VAL A 1 193 ? -23.261 15.558 -14.594 1.00 94.38 193 VAL A N 1
ATOM 1488 C CA . VAL A 1 193 ? -21.856 15.166 -14.387 1.00 94.38 193 VAL A CA 1
ATOM 1489 C C . VAL A 1 193 ? -20.909 16.309 -14.757 1.00 94.38 193 VAL A C 1
ATOM 1491 O O . VAL A 1 193 ? -19.987 16.593 -13.998 1.00 94.38 193 VAL A O 1
ATOM 1494 N N . ASN A 1 194 ? -21.148 16.985 -15.883 1.00 93.12 194 ASN A N 1
ATOM 1495 C CA . ASN A 1 194 ? -20.317 18.102 -16.325 1.00 93.12 194 ASN A CA 1
ATOM 1496 C C . ASN A 1 194 ? -20.361 19.281 -15.337 1.00 93.12 194 ASN A C 1
ATOM 1498 O O . ASN A 1 194 ? -19.314 19.763 -14.922 1.00 93.12 194 ASN A O 1
ATOM 1502 N N . GLU A 1 195 ? -21.553 19.675 -14.880 1.00 92.56 195 GLU A N 1
ATOM 1503 C CA . GLU A 1 195 ? -21.739 20.733 -13.873 1.00 92.56 195 GLU A CA 1
ATOM 1504 C C . GLU A 1 195 ? -21.004 20.410 -12.556 1.00 92.56 195 GLU A C 1
ATOM 1506 O O . GLU A 1 195 ? -20.374 21.281 -11.955 1.00 92.56 195 GLU A O 1
ATOM 1511 N N . ALA A 1 196 ? -21.030 19.148 -12.111 1.00 91.38 196 ALA A N 1
ATOM 1512 C CA . ALA A 1 196 ? -20.319 18.724 -10.903 1.00 91.38 196 ALA A CA 1
ATOM 1513 C C . ALA A 1 196 ? -18.786 18.762 -11.065 1.00 91.38 196 ALA A C 1
ATOM 1515 O O . ALA A 1 196 ? -18.072 19.121 -10.123 1.00 91.38 196 ALA A O 1
ATOM 1516 N N . LEU A 1 197 ? -18.271 18.409 -12.248 1.00 89.00 197 LEU A N 1
ATOM 1517 C CA . LEU A 1 197 ? -16.842 18.497 -12.567 1.00 89.00 197 LEU A CA 1
ATOM 1518 C C . LEU A 1 197 ? -16.378 19.958 -12.628 1.00 89.00 197 LEU A C 1
ATOM 1520 O O . LEU A 1 197 ? -15.363 20.309 -12.029 1.00 89.00 197 LEU A O 1
ATOM 1524 N N . GLU A 1 198 ? -17.158 20.837 -13.251 1.00 86.81 198 GLU A N 1
ATOM 1525 C CA . GLU A 1 198 ? -16.880 22.276 -13.257 1.00 86.81 198 GLU A CA 1
ATOM 1526 C C . GLU A 1 198 ? -16.892 22.871 -11.843 1.00 86.81 198 GLU A C 1
ATOM 1528 O O . GLU A 1 198 ? -16.027 23.672 -11.514 1.00 86.81 198 GLU A O 1
ATOM 1533 N N . ALA A 1 199 ? -17.795 22.442 -10.957 1.00 84.00 199 ALA A N 1
ATOM 1534 C CA . ALA A 1 199 ? -17.827 22.929 -9.575 1.00 84.00 199 ALA A CA 1
ATOM 1535 C C . ALA A 1 199 ? -16.636 22.451 -8.719 1.00 84.00 199 ALA A C 1
ATOM 1537 O O . ALA A 1 199 ? -16.256 23.113 -7.753 1.00 84.00 199 ALA A O 1
ATOM 1538 N N . THR A 1 200 ? -16.065 21.286 -9.039 1.00 80.56 200 THR A N 1
ATOM 1539 C CA . THR A 1 200 ? -14.954 20.685 -8.280 1.00 80.56 200 THR A CA 1
ATOM 1540 C C . THR A 1 200 ? -13.580 21.134 -8.770 1.00 80.56 200 THR A C 1
ATOM 1542 O O . THR A 1 200 ? -12.657 21.233 -7.960 1.00 80.56 200 THR A O 1
ATOM 1545 N N . PHE A 1 201 ? -13.444 21.436 -10.063 1.00 69.44 201 PHE A N 1
ATOM 1546 C CA . PHE A 1 201 ? -12.171 21.806 -10.693 1.00 69.44 201 PHE A CA 1
ATOM 1547 C C . PHE A 1 201 ? -12.131 23.248 -11.227 1.00 69.44 201 PHE A C 1
ATOM 1549 O O . PHE A 1 201 ? -11.050 23.825 -11.340 1.00 69.44 201 PHE A O 1
ATOM 1556 N N . GLY A 1 202 ? -13.280 23.865 -11.499 1.00 61.19 202 GLY A N 1
ATOM 1557 C CA . GLY A 1 202 ? -13.404 25.268 -11.889 1.00 61.19 202 GLY A CA 1
ATOM 1558 C C . GLY A 1 202 ? -13.290 26.173 -10.667 1.00 61.19 202 GLY A C 1
ATOM 1559 O O . GLY A 1 202 ? -14.257 26.408 -9.944 1.00 61.19 202 GLY A O 1
ATOM 1560 N N . GLY A 1 203 ? -12.078 26.664 -10.404 1.00 52.41 203 GLY A N 1
ATOM 1561 C CA . GLY A 1 203 ? -11.795 27.577 -9.300 1.00 52.41 203 GLY A CA 1
ATOM 1562 C C . GLY A 1 203 ? -12.794 28.738 -9.234 1.00 52.41 203 GLY A C 1
ATOM 1563 O O . GLY A 1 203 ? -13.014 29.451 -10.212 1.00 52.41 203 GLY A O 1
ATOM 1564 N N . GLY A 1 204 ? -13.389 28.941 -8.055 1.00 44.72 204 GLY A N 1
ATOM 1565 C CA . GLY A 1 204 ? -14.282 30.069 -7.801 1.00 44.72 204 GLY A CA 1
ATOM 1566 C C . GLY A 1 204 ? -13.615 31.420 -8.112 1.00 44.72 204 GLY A C 1
ATOM 1567 O O . GLY A 1 204 ? -12.390 31.555 -8.012 1.00 44.72 204 GLY A O 1
ATOM 1568 N N . PRO A 1 205 ? -14.398 32.451 -8.477 1.00 42.19 205 PRO A N 1
ATOM 1569 C CA . PRO A 1 205 ? -13.853 33.731 -8.901 1.00 42.19 205 PRO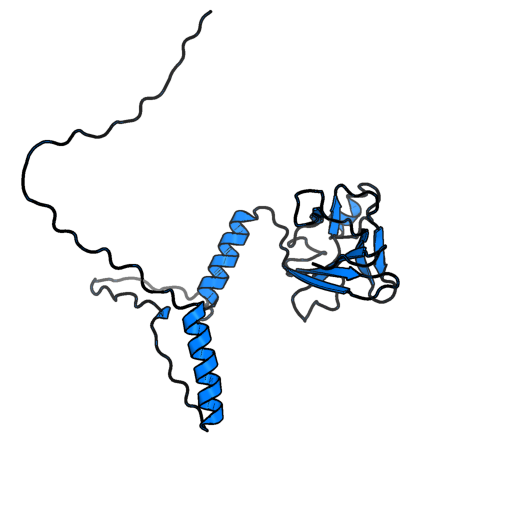 A CA 1
ATOM 1570 C C . PRO A 1 205 ? -13.046 34.378 -7.771 1.00 42.19 205 PRO A C 1
ATOM 1572 O O . PRO A 1 205 ? -13.546 34.593 -6.665 1.00 42.19 205 PRO A O 1
ATOM 1575 N N . ALA A 1 206 ? -11.793 34.733 -8.069 1.00 39.91 206 ALA A N 1
ATOM 1576 C CA . ALA A 1 206 ? -10.955 35.521 -7.176 1.00 39.91 206 ALA A CA 1
ATOM 1577 C C . ALA A 1 206 ? -11.703 36.800 -6.740 1.00 39.91 206 ALA A C 1
ATOM 1579 O O . ALA A 1 206 ? -12.276 37.493 -7.592 1.00 39.91 206 ALA A O 1
ATOM 1580 N N . PRO A 1 207 ? -11.697 37.166 -5.443 1.00 38.28 207 PRO A N 1
ATOM 1581 C CA . PRO A 1 207 ? -12.395 38.354 -4.984 1.00 38.28 207 PRO A CA 1
ATOM 1582 C C . PRO A 1 207 ? -11.797 39.582 -5.671 1.00 38.28 207 PRO A C 1
ATOM 1584 O O . PRO A 1 207 ? -10.610 39.900 -5.532 1.00 38.28 207 PRO A O 1
ATOM 1587 N N . ARG A 1 208 ? -12.640 40.281 -6.438 1.00 39.41 208 ARG A N 1
ATOM 1588 C CA . ARG A 1 208 ? -12.316 41.564 -7.060 1.00 39.41 208 ARG A CA 1
ATOM 1589 C C . ARG A 1 208 ? -11.809 42.515 -5.977 1.00 39.41 208 ARG A C 1
ATOM 1591 O O . ARG A 1 208 ? -12.583 42.979 -5.143 1.00 39.41 208 ARG A O 1
ATOM 1598 N N . LYS A 1 209 ? -10.515 42.850 -6.009 1.00 32.72 209 LYS A N 1
ATOM 1599 C CA . LYS A 1 209 ? -9.968 43.953 -5.211 1.00 32.72 209 LYS A CA 1
ATOM 1600 C C . LYS A 1 209 ? -10.694 45.232 -5.624 1.00 32.72 209 LYS A C 1
ATOM 1602 O O . LYS A 1 209 ? -10.489 45.744 -6.725 1.00 32.72 209 LYS A O 1
ATOM 1607 N N . SER A 1 210 ? -11.555 45.739 -4.747 1.00 36.16 210 SER A N 1
ATOM 1608 C CA . SER A 1 210 ? -12.161 47.053 -4.901 1.00 36.16 210 SER A CA 1
ATOM 1609 C C . SER A 1 210 ? -11.038 48.093 -4.946 1.00 36.16 210 SER A C 1
ATOM 1611 O O . SER A 1 210 ? -10.248 48.246 -4.013 1.00 36.16 210 SER A O 1
ATOM 1613 N N . LYS A 1 211 ? -10.914 48.794 -6.078 1.00 35.81 211 LYS A N 1
ATOM 1614 C CA . LYS A 1 211 ? -10.019 49.947 -6.205 1.00 35.81 211 LYS A CA 1
ATOM 1615 C C . LYS A 1 211 ? -10.550 51.064 -5.302 1.00 35.81 211 LYS A C 1
ATOM 1617 O O . LYS A 1 211 ? -11.310 51.918 -5.749 1.00 35.81 211 LYS A O 1
ATOM 1622 N N . ARG A 1 212 ? -10.142 51.084 -4.031 1.00 33.00 212 ARG A N 1
ATOM 1623 C CA . ARG A 1 212 ? -10.228 52.294 -3.207 1.00 33.00 212 ARG A CA 1
ATOM 1624 C C . ARG A 1 212 ? -9.290 53.341 -3.812 1.00 33.00 212 ARG A C 1
ATOM 1626 O O . ARG A 1 212 ? -8.074 53.157 -3.835 1.00 33.00 212 ARG A O 1
ATOM 1633 N N . ARG A 1 213 ? -9.871 54.424 -4.338 1.00 34.75 213 ARG A N 1
ATOM 1634 C CA . ARG A 1 213 ? -9.151 55.642 -4.735 1.00 34.75 213 ARG A CA 1
ATOM 1635 C C . ARG A 1 213 ? -8.367 56.164 -3.524 1.00 34.75 213 ARG A C 1
ATOM 1637 O O . ARG A 1 213 ? -8.960 56.418 -2.481 1.00 34.75 213 ARG A O 1
ATOM 1644 N N . ARG A 1 214 ? -7.046 56.305 -3.660 1.00 36.03 214 ARG A N 1
ATOM 1645 C CA . ARG A 1 214 ? -6.199 57.015 -2.689 1.00 36.03 214 ARG A CA 1
ATOM 1646 C C . ARG A 1 214 ? -6.279 58.529 -2.958 1.00 36.03 214 ARG A C 1
ATOM 1648 O O . ARG A 1 214 ? -6.235 58.900 -4.133 1.00 36.03 214 ARG A O 1
ATOM 1655 N N . PRO A 1 215 ? -6.386 59.393 -1.931 1.00 34.03 215 PRO A N 1
ATOM 1656 C CA . PRO A 1 215 ? -6.252 60.838 -2.099 1.00 34.03 215 PRO A CA 1
ATOM 1657 C C . PRO A 1 215 ? -4.810 61.232 -2.456 1.00 34.03 215 PRO A C 1
ATOM 1659 O O . PRO A 1 215 ? -3.863 60.480 -2.224 1.00 34.03 215 PRO A O 1
ATOM 1662 N N . ARG A 1 216 ? -4.682 62.412 -3.067 1.00 31.92 216 ARG A N 1
ATOM 1663 C CA . ARG A 1 216 ? -3.469 63.025 -3.629 1.00 31.92 216 ARG A CA 1
ATOM 1664 C C . ARG A 1 216 ? -2.694 63.809 -2.548 1.00 31.92 216 ARG A C 1
ATOM 1666 O O . ARG A 1 216 ? -3.335 64.514 -1.782 1.00 31.92 216 ARG A O 1
ATOM 1673 N N . GLY A 1 217 ? -1.354 63.768 -2.602 1.00 30.98 217 GLY A N 1
ATOM 1674 C CA . GLY A 1 217 ? -0.405 64.602 -1.820 1.00 30.98 217 GLY A CA 1
ATOM 1675 C C . GLY A 1 217 ? 0.081 63.918 -0.531 1.00 30.98 217 GLY A C 1
ATOM 1676 O O . GLY A 1 217 ? -0.720 63.276 0.127 1.00 30.98 217 GLY A O 1
ATOM 1677 N N . GLU A 1 218 ? 1.350 63.911 -0.113 1.00 30.67 218 GLU A N 1
ATOM 1678 C CA . GLU A 1 218 ? 2.566 64.658 -0.466 1.00 30.67 218 GLU A CA 1
ATOM 1679 C C . GLU A 1 218 ? 3.824 63.797 -0.169 1.00 30.67 218 GLU A C 1
ATOM 1681 O O . GLU A 1 218 ? 3.819 62.975 0.739 1.00 30.67 218 GLU A O 1
ATOM 1686 N N . GLY A 1 219 ? 4.915 64.025 -0.913 1.00 29.97 219 GLY A N 1
ATOM 1687 C CA . GLY A 1 219 ? 6.273 64.149 -0.349 1.00 29.97 219 GLY A CA 1
ATOM 1688 C C . GLY A 1 219 ? 7.135 62.929 0.054 1.00 29.97 219 GLY A C 1
ATOM 1689 O O . GLY A 1 219 ? 6.997 62.383 1.138 1.00 29.97 219 GLY A O 1
ATOM 1690 N N . ARG A 1 220 ? 8.207 62.743 -0.743 1.00 29.17 220 ARG A N 1
ATOM 1691 C CA . ARG A 1 220 ? 9.637 62.501 -0.385 1.00 29.17 220 ARG A CA 1
ATOM 1692 C C . ARG A 1 220 ? 10.273 61.081 -0.346 1.00 29.17 220 ARG A C 1
ATOM 1694 O O . ARG A 1 220 ? 10.156 60.336 0.613 1.00 29.17 220 ARG A O 1
ATOM 1701 N N . VAL A 1 221 ? 11.116 60.889 -1.382 1.00 37.06 221 VAL A N 1
ATOM 1702 C CA . VAL A 1 221 ? 12.529 60.406 -1.499 1.00 37.06 221 VAL A CA 1
ATOM 1703 C C . VAL A 1 221 ? 12.913 58.950 -1.121 1.00 37.06 221 VAL A C 1
ATOM 1705 O O . VAL A 1 221 ? 12.663 58.512 -0.003 1.00 37.06 221 VAL A O 1
ATOM 1708 N N . PRO A 1 222 ? 13.617 58.208 -2.018 1.00 40.50 222 PRO A N 1
ATOM 1709 C CA . PRO A 1 222 ? 13.978 56.802 -1.825 1.00 40.50 222 PRO A CA 1
ATOM 1710 C C . PRO A 1 222 ? 15.333 56.620 -1.119 1.00 40.50 222 PRO A C 1
ATOM 1712 O O . PRO A 1 222 ? 16.283 57.362 -1.374 1.00 40.50 222 PRO A O 1
ATOM 1715 N N . ARG A 1 223 ? 15.466 55.575 -0.290 1.00 35.19 223 ARG A N 1
ATOM 1716 C CA . ARG A 1 223 ? 16.756 55.133 0.268 1.00 35.19 223 ARG A CA 1
ATOM 1717 C C . ARG A 1 223 ? 17.053 53.688 -0.124 1.00 35.19 223 ARG A C 1
ATOM 1719 O O . ARG A 1 223 ? 16.205 52.809 -0.013 1.00 35.19 223 ARG A O 1
ATOM 1726 N N . GLY A 1 224 ? 18.255 53.509 -0.664 1.00 34.88 224 GLY A N 1
ATOM 1727 C CA . GLY A 1 224 ? 18.678 52.355 -1.437 1.00 34.88 224 GLY A CA 1
ATOM 1728 C C . GLY A 1 224 ? 19.149 51.127 -0.657 1.00 34.88 224 GLY A C 1
ATOM 1729 O O . GLY A 1 224 ? 19.342 51.125 0.555 1.00 34.88 224 GLY A O 1
ATOM 1730 N N . LYS A 1 225 ? 19.320 50.095 -1.484 1.00 35.97 225 LYS A N 1
ATOM 1731 C CA . LYS A 1 225 ? 19.964 48.782 -1.354 1.00 35.97 225 LYS A CA 1
ATOM 1732 C C . LYS A 1 225 ? 21.020 48.678 -0.238 1.00 35.97 225 LYS A C 1
ATOM 1734 O O . LYS A 1 225 ? 21.978 49.445 -0.227 1.00 35.97 225 LYS A O 1
ATOM 1739 N N . LYS A 1 226 ? 20.907 47.654 0.619 1.00 37.66 226 LYS A N 1
ATOM 1740 C CA . LYS A 1 226 ? 22.010 47.170 1.467 1.00 37.66 226 LYS A CA 1
ATOM 1741 C C . LYS A 1 226 ? 22.666 45.949 0.818 1.00 37.66 226 LYS A C 1
ATOM 1743 O O . LYS A 1 226 ? 21.983 44.977 0.504 1.00 37.66 226 LYS A O 1
ATOM 1748 N N . LEU A 1 227 ? 23.976 46.059 0.605 1.00 32.72 227 LEU A N 1
ATOM 1749 C CA . LEU A 1 227 ? 24.891 44.997 0.191 1.00 32.72 227 LEU A CA 1
ATOM 1750 C C . LEU A 1 227 ? 25.326 44.155 1.402 1.00 32.72 227 LEU A C 1
ATOM 1752 O O . LEU A 1 227 ? 25.386 44.660 2.522 1.00 32.72 227 LEU A O 1
ATOM 1756 N N . LEU A 1 228 ? 25.658 42.891 1.126 1.00 35.06 228 LEU A N 1
ATOM 1757 C CA . LEU A 1 228 ? 26.305 41.943 2.032 1.00 35.06 228 LEU A CA 1
ATOM 1758 C C . LEU A 1 228 ? 27.680 42.441 2.499 1.00 35.06 228 LEU A C 1
ATOM 1760 O O . LEU A 1 228 ? 28.451 42.950 1.689 1.00 35.06 228 LEU A O 1
ATOM 1764 N N . LEU A 1 229 ? 28.018 42.168 3.761 1.00 34.59 229 LEU A N 1
ATOM 1765 C CA . LEU A 1 229 ? 29.397 42.128 4.240 1.00 34.59 229 LEU A CA 1
ATOM 1766 C C . LEU A 1 229 ? 29.607 40.898 5.130 1.00 34.59 229 LEU A C 1
ATOM 1768 O O . LEU A 1 229 ? 28.779 40.547 5.968 1.00 34.59 229 LEU A O 1
ATOM 1772 N N . LYS A 1 230 ? 30.713 40.233 4.812 1.00 32.56 230 LYS A N 1
ATOM 1773 C CA . LYS A 1 230 ? 31.267 38.972 5.296 1.00 32.56 230 LYS A CA 1
ATOM 1774 C C . LYS A 1 230 ? 31.842 39.168 6.704 1.00 32.56 230 LYS A C 1
ATOM 1776 O O . LYS A 1 230 ? 32.509 40.169 6.940 1.00 32.56 230 LYS A O 1
ATOM 1781 N N . GLY A 1 231 ? 31.548 38.244 7.617 1.00 32.50 231 GLY A N 1
ATOM 1782 C CA . GLY A 1 231 ? 32.078 38.248 8.981 1.00 32.50 231 GLY A CA 1
ATOM 1783 C C . GLY A 1 231 ? 33.421 37.528 9.065 1.00 32.50 231 GLY A C 1
ATOM 1784 O O . GLY A 1 231 ? 33.558 36.434 8.520 1.00 32.50 231 GLY A O 1
ATOM 1785 N N . GLU A 1 232 ? 34.372 38.137 9.770 1.00 31.86 232 GLU A N 1
ATOM 1786 C CA . GLU A 1 232 ? 35.618 37.521 10.230 1.00 31.86 232 GLU A CA 1
ATOM 1787 C C . GLU A 1 232 ? 35.843 37.892 11.712 1.00 31.86 232 GLU A C 1
ATOM 1789 O O . GLU A 1 232 ? 35.832 39.067 12.065 1.00 31.86 232 GLU A O 1
ATOM 1794 N N . SER A 1 233 ? 35.937 36.838 12.535 1.00 35.03 233 SER A N 1
ATOM 1795 C CA . SER A 1 233 ? 36.783 36.579 13.725 1.00 35.03 233 SER A CA 1
ATOM 1796 C C . SER A 1 233 ? 37.150 37.649 14.778 1.00 35.03 233 SER A C 1
ATOM 1798 O O . SER A 1 233 ? 37.607 38.740 14.456 1.00 35.03 233 SER A O 1
ATOM 1800 N N . GLY A 1 234 ? 37.137 37.189 16.042 1.00 32.50 234 GLY A N 1
ATOM 1801 C CA . GLY A 1 234 ? 37.817 37.730 17.238 1.00 32.50 234 GLY A CA 1
ATOM 1802 C C . GLY A 1 234 ? 36.984 37.401 18.490 1.00 32.50 234 GLY A C 1
ATOM 1803 O O . GLY A 1 234 ? 35.928 37.996 18.658 1.00 32.50 234 GLY A O 1
ATOM 1804 N N . GLU A 1 235 ? 37.178 36.296 19.219 1.00 32.12 235 GLU A N 1
ATOM 1805 C CA . GLU A 1 235 ? 38.277 35.926 20.138 1.00 32.12 235 GLU A CA 1
ATOM 1806 C C . GLU A 1 235 ? 38.382 36.834 21.386 1.00 32.12 235 GLU A C 1
ATOM 1808 O O . GLU A 1 235 ? 38.710 38.013 21.264 1.00 32.12 235 GLU A O 1
ATOM 1813 N N . SER A 1 236 ? 38.104 36.221 22.552 1.00 35.53 236 SER A N 1
ATOM 1814 C CA . SER A 1 236 ? 38.740 36.398 23.878 1.00 35.53 236 SER A CA 1
ATOM 1815 C C . SER A 1 236 ? 37.830 36.743 25.073 1.00 35.53 236 SER A C 1
ATOM 1817 O O . SER A 1 236 ? 37.069 37.708 25.030 1.00 35.53 236 SER A O 1
ATOM 1819 N N . ASP A 1 237 ? 38.047 35.922 26.116 1.00 33.41 237 ASP A N 1
ATOM 1820 C CA . ASP A 1 237 ? 37.556 35.845 27.512 1.00 33.41 237 ASP A CA 1
ATOM 1821 C C . ASP A 1 237 ? 36.079 35.506 27.793 1.00 33.41 237 ASP A C 1
ATOM 1823 O O . ASP A 1 237 ? 35.196 36.392 27.739 1.00 33.41 237 ASP A O 1
#

Sequence (237 aa):
GVPPPPGALLRAVAVYKKAEHVAEVVRRCPHHERCGTDGNAPAQHLIRVEGNPQARYQDDETTKRHSVAVPYEPPEVGSECTTVLYNFMCNSSCMGGMNRRPILTILTLEGPGGQILGRRCFEVRVCACPGRDRRHEEETQRKGGGAGGGAKRALPPPAEAPESSKKRVQDPDEEIFYLPVRGRQRFEMFRMVNEALEATFGGGPAPRKSKRRRPRGEGRVPRGKKLLLKGESGESD

Organism: NCBI:txid1833763

pLDDT: mean 77.34, std 24.79, range [29.17, 97.62]

Radius of gyration: 29.13 Å; chains: 1; bounding box: 72×86×68 Å